Protein 1B2P (pdb70)

Solvent-accessible surface area: 10714 Å² total; per-residue (Å²): 91,23,3,0,2,0,90,19,133,46,90,3,106,34,33,48,5,92,29,94,74,41,0,80,29,124,87,68,126,73,44,3,58,0,27,0,39,98,70,0,22,0,4,0,36,15,52,126,97,92,55,50,24,10,122,4,38,69,109,18,106,44,2,57,0,3,0,57,60,44,0,10,0,3,0,21,6,79,139,104,84,66,34,49,110,2,107,50,63,26,146,84,24,70,2,0,0,0,2,4,20,9,36,20,0,6,0,3,11,35,43,40,38,21,10,156,10,73,216,94,22,4,0,1,0,129,17,143,53,80,2,110,34,33,62,5,90,26,91,75,42,0,73,26,142,68,78,124,67,54,4,66,0,27,0,37,90,68,0,23,0,4,0,36,12,57,122,82,93,62,49,24,9,124,6,40,72,105,20,107,40,1,53,0,14,0,61,48,42,0,12,0,4,0,22,6,83,135,102,82,69,34,49,116,4,108,49,65,24,154,79,22,78,3,0,0,0,1,4,16,12,34,20,0,7,0,1,11,41,37,40,40,23,10,155,13,62,220

Secondary structure (DSSP, 8-state):
--EEEPS-SSS----EEETT-EEEEEETTEEEEEEE-TTS-EEEEETTEEEEE---TTS-SS-EEEE-TTS-EEEE-TT--EEEE-S----SS-EEEEE-TTS-EEEEESEEEE-----/--EEEPS-SSS---SEEETT-EEEEEETTEEEEEEE-TTS-EEEEETTEEEEE---TTS-SS-EEEE-TTS-EEEE-TT--EEEE-S----SS-EEEEE-TTS-EEEEESEEEE-----

InterPro domains:
  IPR001480 Bulb-type lectin domain [PS50927] (29-141)
  IPR001480 Bulb-type lectin domain [SM00108] (29-140)
  IPR001480 Bulb-type lectin domain [cd00028] (36-136)
  IPR036426 Bulb-type lectin domain superfamily [G3DSA:2.90.10.10] (22-140)
  IPR036426 Bulb-type lectin domain superfamily [SSF51110] (31-138)

Organism: Hyacinthoides hispanica (NCBI:txid81759)

Radius of gyration: 18.37 Å; Cα contacts (8 Å, |Δi|>4): 694; chains: 2; bounding box: 56×34×44 Å

Nearest PDB structures (foldseek):
  1b2p-assembly1_A  TM=1.008E+00  e=3.266E-23  Hyacinthoides hispanica
  3a0d-assembly1_A  TM=9.485E-01  e=1.536E-13  Polygonatum cyrtonema
  1msa-assembly1_C  TM=9.713E-01  e=3.134E-13  Galanthus nivalis
  8a9m-assembly1_A  TM=9.745E-01  e=7.964E-13  Hippeastrum hybrid cultivar
  3dzw-assembly1_A  TM=9.662E-01  e=5.730E-13  Narcissus pseudonarcissus

B-factor: mean 22.72, std 10.37, range [9.66, 69.73]

CATH classification: 2.90.10.10

Structure (mmCIF, N/CA/C/O backbone):
data_1B2P
#
_entry.id   1B2P
#
_cell.length_a   70.420
_cell.length_b   92.950
_cell.length_c   46.640
_cell.angle_alpha   90.00
_cell.angle_beta   90.00
_cell.angle_gamma   90.00
#
_symmetry.space_group_name_H-M   'P 21 21 2'
#
loop_
_entity.id
_entity.type
_entity.pdbx_description
1 polymer 'PROTEIN (LECTIN)'
2 water water
#
loop_
_atom_site.group_PDB
_atom_site.id
_atom_site.type_symbol
_atom_site.label_atom_id
_atom_site.label_alt_id
_a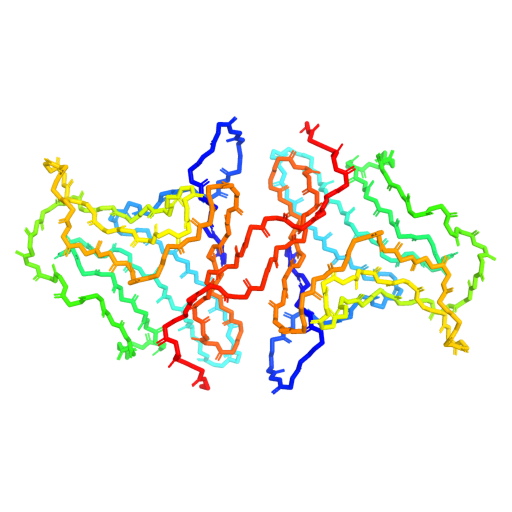tom_site.label_comp_id
_atom_site.label_asym_id
_atom_site.label_entity_id
_atom_site.label_seq_id
_atom_site.pdbx_PDB_ins_code
_atom_site.Cartn_x
_atom_site.Cartn_y
_atom_site.Cartn_z
_atom_site.occupancy
_atom_site.B_iso_or_equiv
_atom_site.auth_seq_id
_atom_site.auth_comp_id
_atom_site.auth_asym_id
_atom_site.auth_atom_id
_atom_site.pdbx_PDB_model_num
ATOM 1 N N . ASN A 1 1 ? 31.597 39.899 10.646 1.00 29.04 1 ASN A N 1
ATOM 2 C CA . ASN A 1 1 ? 32.030 38.631 11.300 1.00 23.46 1 ASN A CA 1
ATOM 3 C C . ASN A 1 1 ? 32.644 37.627 10.293 1.00 19.85 1 ASN A C 1
ATOM 4 O O . ASN A 1 1 ? 32.313 37.694 9.100 1.00 19.17 1 ASN A O 1
ATOM 9 N N . ASN A 1 2 ? 33.651 36.897 10.744 1.00 15.94 2 ASN A N 1
ATOM 10 C CA . ASN A 1 2 ? 34.392 35.943 9.864 1.00 15.03 2 ASN A CA 1
ATOM 11 C C . ASN A 1 2 ? 34.119 34.548 10.237 1.00 14.63 2 ASN A C 1
ATOM 12 O O . ASN A 1 2 ? 34.711 33.647 9.637 1.00 13.75 2 ASN A O 1
ATOM 17 N N . ILE A 1 3 ? 33.261 34.161 11.221 1.00 10.90 3 ILE A N 1
ATOM 18 C CA . ILE A 1 3 ? 33.251 32.801 11.748 1.00 10.82 3 ILE A CA 1
ATOM 19 C C . ILE A 1 3 ? 31.843 32.291 12.090 1.00 13.91 3 ILE A C 1
ATOM 20 O O . ILE A 1 3 ? 31.002 33.144 12.477 1.00 15.60 3 ILE A O 1
ATOM 25 N N . ILE A 1 4 ? 31.559 31.072 11.775 1.00 12.82 4 ILE A N 1
ATOM 26 C CA . ILE A 1 4 ? 30.290 30.445 12.261 1.00 14.98 4 ILE A CA 1
ATOM 27 C C . ILE A 1 4 ? 30.757 29.407 13.224 1.00 14.53 4 ILE A C 1
ATOM 28 O O . ILE A 1 4 ? 31.677 28.597 12.949 1.00 13.60 4 ILE A O 1
ATOM 33 N N . PHE A 1 5 ? 30.148 29.350 14.436 1.00 11.16 5 PHE A N 1
ATOM 34 C CA . PHE A 1 5 ? 30.384 28.238 15.345 1.00 10.56 5 PHE A CA 1
ATOM 35 C C . PHE A 1 5 ? 29.395 27.108 15.262 1.00 13.22 5 PHE A C 1
ATOM 36 O O . PHE A 1 5 ? 28.247 27.348 14.845 1.00 13.79 5 PHE A O 1
ATOM 44 N N . SER A 1 6 ? 29.866 25.888 15.410 1.00 9.66 6 SER A N 1
ATOM 45 C CA . SER A 1 6 ? 29.035 24.722 15.326 1.00 10.02 6 SER A CA 1
ATOM 46 C C . SER A 1 6 ? 27.908 24.839 16.433 1.00 14.64 6 SER A C 1
ATOM 47 O O . SER A 1 6 ? 28.147 25.452 17.401 1.00 16.64 6 SER A O 1
ATOM 50 N N . LYS A 1 7 ? 26.766 24.198 16.079 1.00 12.48 7 LYS A N 1
ATOM 51 C CA . LYS A 1 7 ? 25.671 24.274 17.137 1.00 14.99 7 LYS A CA 1
ATOM 52 C C . LYS A 1 7 ? 26.168 23.674 18.446 1.00 12.18 7 LYS A C 1
ATOM 53 O O . LYS A 1 7 ? 26.631 22.525 18.505 1.00 16.41 7 LYS A O 1
ATOM 59 N N . GLN A 1 8 ? 25.985 24.586 19.449 1.00 13.60 8 GLN A N 1
ATOM 60 C CA . GLN A 1 8 ? 26.421 24.085 20.783 1.00 15.20 8 GLN A CA 1
ATOM 61 C C . GLN A 1 8 ? 25.763 24.962 21.848 1.00 14.52 8 GLN A C 1
ATOM 62 O O . GLN A 1 8 ? 25.294 26.039 21.651 1.00 15.55 8 GLN A O 1
ATOM 68 N N . PRO A 1 9 ? 25.849 24.390 23.092 1.00 17.07 9 PRO A N 1
ATOM 69 C CA . PRO A 1 9 ? 25.079 25.087 24.179 1.00 22.75 9 PRO A CA 1
ATOM 70 C C . PRO A 1 9 ? 25.938 26.076 24.909 1.00 27.46 9 PRO A C 1
ATOM 71 O O . PRO A 1 9 ? 26.277 25.924 26.140 1.00 31.38 9 PRO A O 1
ATOM 75 N N . ASP A 1 10 ? 26.305 27.135 24.307 1.00 24.35 10 ASP A N 1
ATOM 76 C CA . ASP A 1 10 ? 27.058 28.244 24.928 1.00 22.75 10 ASP A CA 1
ATOM 77 C C . ASP A 1 10 ? 26.810 29.478 24.092 1.00 20.99 10 ASP A C 1
ATOM 78 O O . ASP A 1 10 ? 26.047 29.372 23.101 1.00 23.74 10 ASP A O 1
ATOM 83 N N . ASP A 1 11 ? 27.313 30.603 24.458 1.00 19.26 11 ASP A N 1
ATOM 84 C CA . ASP A 1 11 ? 26.942 31.849 23.857 1.00 24.17 11 ASP A CA 1
ATOM 85 C C . ASP A 1 11 ? 27.902 32.189 22.678 1.00 21.03 11 ASP A C 1
ATOM 86 O O . ASP A 1 11 ? 27.858 33.364 22.285 1.00 22.52 11 ASP A O 1
ATOM 91 N N . ASN A 1 12 ? 28.443 31.129 22.065 1.00 17.37 12 ASN A N 1
ATOM 92 C CA . ASN A 1 12 ? 29.269 31.536 20.906 1.00 17.53 12 ASN A CA 1
ATOM 93 C C . ASN A 1 12 ? 28.200 31.801 19.786 1.00 18.00 12 ASN A C 1
ATOM 94 O O . ASN A 1 12 ? 27.314 30.959 19.681 1.00 24.32 12 ASN A O 1
ATOM 99 N N . HIS A 1 13 ? 28.469 32.857 19.103 1.00 15.88 13 HIS A N 1
ATOM 100 C CA . HIS A 1 13 ? 27.569 33.224 18.004 1.00 18.70 13 HIS A CA 1
ATOM 101 C C . HIS A 1 13 ? 28.353 33.858 16.893 1.00 17.83 13 HIS A C 1
ATOM 102 O O . HIS A 1 13 ? 29.400 34.455 17.196 1.00 19.22 13 HIS A O 1
ATOM 109 N N . PRO A 1 14 ? 27.859 33.811 15.681 1.00 14.18 14 PRO A N 1
ATOM 110 C CA . PRO A 1 14 ? 26.709 33.124 15.245 1.00 17.01 14 PRO A CA 1
ATOM 111 C C . PRO A 1 14 ? 26.838 31.635 15.119 1.00 16.75 14 PRO A C 1
ATOM 112 O O . PRO A 1 14 ? 27.933 31.128 14.818 1.00 16.50 14 PRO A O 1
ATOM 116 N N . GLN A 1 15 ? 25.684 30.965 15.261 1.00 14.43 15 GLN A N 1
ATOM 117 C CA . GLN A 1 15 ? 25.614 29.551 14.990 1.00 13.96 15 GLN A CA 1
ATOM 118 C C . GLN A 1 15 ? 24.596 29.261 13.806 1.00 17.69 15 GLN A C 1
ATOM 119 O O . GLN A 1 15 ? 24.441 28.069 13.528 1.00 24.34 15 GLN A O 1
ATOM 125 N N . ILE A 1 16 ? 24.115 30.315 13.295 1.00 18.11 16 ILE A N 1
ATOM 126 C CA . ILE A 1 16 ? 23.182 29.993 12.123 1.00 18.58 16 ILE A CA 1
ATOM 127 C C . ILE A 1 16 ? 23.350 31.232 11.301 1.00 17.25 16 ILE A C 1
ATOM 128 O O . ILE A 1 16 ? 23.521 32.391 11.748 1.00 21.78 16 ILE A O 1
ATOM 133 N N . LEU A 1 17 ? 23.364 31.033 9.931 1.00 15.52 17 LEU A N 1
ATOM 134 C CA . LEU A 1 17 ? 23.206 32.175 9.029 1.00 16.04 17 LEU A CA 1
ATOM 135 C C . LEU A 1 17 ? 21.777 32.092 8.414 1.00 16.11 17 LEU A C 1
ATOM 136 O O . LEU A 1 17 ? 21.588 31.110 7.715 1.00 17.67 17 LEU A O 1
ATOM 141 N N . HIS A 1 18 ? 20.992 33.011 8.865 1.00 18.94 18 HIS A N 1
ATOM 142 C CA . HIS A 1 18 ? 19.616 33.024 8.300 1.00 21.17 18 HIS A CA 1
ATOM 143 C C . HIS A 1 18 ? 19.773 33.763 6.995 1.00 18.28 18 HIS A C 1
ATOM 144 O O . HIS A 1 18 ? 20.705 34.372 6.550 1.00 20.12 18 HIS A O 1
ATOM 151 N N . ALA A 1 19 ? 18.620 33.656 6.197 1.00 19.86 19 ALA A N 1
ATOM 152 C CA . ALA A 1 19 ? 18.587 34.314 4.912 1.00 21.49 19 ALA A CA 1
ATOM 153 C C . ALA A 1 19 ? 18.910 35.779 4.938 1.00 17.88 19 ALA A C 1
ATOM 154 O O . ALA A 1 19 ? 18.459 36.538 5.857 1.00 22.03 19 ALA A O 1
ATOM 156 N N . THR A 1 20 ? 19.712 36.292 4.047 1.00 18.00 20 THR A N 1
ATOM 157 C CA . THR A 1 20 ? 20.270 37.585 3.890 1.00 20.37 20 THR A CA 1
ATOM 158 C C . THR A 1 20 ? 21.510 37.835 4.788 1.00 20.75 20 THR A C 1
ATOM 159 O O . THR A 1 20 ? 22.063 38.904 4.623 1.00 23.56 20 THR A O 1
ATOM 163 N N . GLU A 1 21 ? 21.703 36.927 5.738 1.00 20.06 21 GLU A N 1
ATOM 164 C CA . GLU A 1 21 ? 22.918 37.185 6.575 1.00 19.06 21 GLU A CA 1
ATOM 165 C C . GLU A 1 21 ? 24.197 36.659 5.884 1.00 19.47 21 GLU A C 1
ATOM 166 O O . GLU A 1 21 ? 24.144 35.680 5.124 1.00 17.33 21 GLU A O 1
ATOM 172 N N . SER A 1 22 ? 25.314 37.200 6.464 1.00 19.45 22 SER A N 1
ATOM 173 C CA . SER A 1 22 ? 26.565 36.783 5.707 1.00 13.96 22 SER A CA 1
ATOM 174 C C . SER A 1 22 ? 27.742 36.840 6.673 1.00 17.91 22 SER A C 1
ATOM 175 O O . SER A 1 22 ? 27.660 37.496 7.743 1.00 18.64 22 SER A O 1
ATOM 178 N N . LEU A 1 23 ? 28.798 36.186 6.289 1.00 13.55 23 LEU A N 1
ATOM 179 C CA . LEU A 1 23 ? 30.139 36.524 6.831 1.00 14.03 23 LEU A CA 1
ATOM 180 C C . LEU A 1 23 ? 30.746 37.481 5.854 1.00 16.39 23 LEU A C 1
ATOM 181 O O . LEU A 1 23 ? 30.505 37.406 4.643 1.00 16.05 23 LEU A O 1
ATOM 186 N N . GLU A 1 24 ? 31.606 38.380 6.339 1.00 12.68 24 GLU A N 1
ATOM 187 C CA . GLU A 1 24 ? 32.192 39.369 5.413 1.00 12.82 24 GLU A CA 1
ATOM 188 C C . GLU A 1 24 ? 33.553 39.777 5.950 1.00 17.94 24 GLU A C 1
ATOM 189 O O . GLU A 1 24 ? 33.609 40.175 7.149 1.00 19.94 24 GLU A O 1
ATOM 195 N N . ILE A 1 25 ? 34.558 39.790 5.063 1.00 14.39 25 ILE A N 1
ATOM 196 C CA . ILE A 1 25 ? 35.777 40.458 5.477 1.00 15.87 25 ILE A CA 1
ATOM 197 C C . ILE A 1 25 ? 36.310 41.257 4.261 1.00 20.02 25 ILE A C 1
ATOM 198 O O . ILE A 1 25 ? 35.833 41.060 3.143 1.00 15.74 25 ILE A O 1
ATOM 203 N N . LEU A 1 26 ? 37.359 42.063 4.528 1.00 18.57 26 LEU A N 1
ATOM 204 C CA . LEU A 1 26 ? 37.950 42.834 3.434 1.00 21.60 26 LEU A CA 1
ATOM 205 C C . LEU A 1 26 ? 39.365 42.342 3.147 1.00 23.14 26 LEU A C 1
ATOM 206 O O . LEU A 1 26 ? 40.086 41.987 4.091 1.00 24.32 26 LEU A O 1
ATOM 211 N N . PHE A 1 27 ? 39.761 42.373 1.867 1.00 23.09 27 PHE A N 1
ATOM 212 C CA . PHE A 1 27 ? 41.193 42.089 1.565 1.00 25.43 27 PHE A CA 1
ATOM 213 C C . PHE A 1 27 ? 41.544 43.194 0.613 1.00 25.97 27 PHE A C 1
ATOM 214 O O . PHE A 1 27 ? 41.058 43.178 -0.536 1.00 26.43 27 PHE A O 1
ATOM 222 N N . GLY A 1 28 ? 42.243 44.261 1.115 1.00 26.40 28 GLY A N 1
ATOM 223 C CA . GLY A 1 28 ? 42.421 45.360 0.170 1.00 23.06 28 GLY A CA 1
ATOM 224 C C . GLY A 1 28 ? 41.176 46.053 -0.194 1.00 23.90 28 GLY A C 1
ATOM 225 O O . GLY A 1 28 ? 40.449 46.439 0.708 1.00 26.13 28 GLY A O 1
ATOM 226 N N . THR A 1 29 ? 40.779 46.245 -1.483 1.00 21.98 29 THR A N 1
ATOM 227 C CA . THR A 1 29 ? 39.457 46.826 -1.707 1.00 21.90 29 THR A CA 1
ATOM 228 C C . THR A 1 29 ? 38.442 45.705 -2.123 1.00 21.69 29 THR A C 1
ATOM 229 O O . THR A 1 29 ? 37.339 46.138 -2.526 1.00 25.41 29 THR A O 1
ATOM 233 N N . HIS A 1 30 ? 38.882 44.482 -1.986 1.00 19.75 30 HIS A N 1
ATOM 234 C CA . HIS A 1 30 ? 37.858 43.443 -2.242 1.00 19.89 30 HIS A CA 1
ATOM 235 C C . HIS A 1 30 ? 37.083 43.140 -0.940 1.00 18.45 30 HIS A C 1
ATOM 236 O O . HIS A 1 30 ? 37.713 42.822 0.070 1.00 23.42 30 HIS A O 1
ATOM 243 N N . VAL A 1 31 ? 35.819 42.916 -1.173 1.00 17.48 31 VAL A N 1
ATOM 244 C CA . VAL A 1 31 ? 34.926 42.502 -0.083 1.00 16.78 31 VAL A CA 1
ATOM 245 C C . VAL A 1 31 ? 34.641 41.033 -0.349 1.00 17.27 31 VAL A C 1
ATOM 246 O O . VAL A 1 31 ? 34.020 40.747 -1.404 1.00 19.26 31 VAL A O 1
ATOM 250 N N . TYR A 1 32 ? 34.830 40.193 0.658 1.00 13.95 32 TYR A N 1
ATOM 251 C CA . TYR A 1 32 ? 34.537 38.733 0.440 1.00 14.31 32 TYR A CA 1
ATOM 252 C C . TYR A 1 32 ? 33.287 38.522 1.267 1.00 14.96 32 TYR A C 1
ATOM 253 O O . TYR A 1 32 ? 33.247 38.980 2.393 1.00 15.06 32 TYR A O 1
ATOM 262 N N . ARG A 1 33 ? 32.199 37.988 0.668 1.00 13.07 33 ARG A N 1
ATOM 263 C CA . ARG A 1 33 ? 30.990 37.805 1.465 1.00 16.03 33 ARG A CA 1
ATOM 264 C C . ARG A 1 33 ? 30.559 36.386 1.243 1.00 16.44 33 ARG A C 1
ATOM 265 O O . ARG A 1 33 ? 30.474 35.866 0.128 1.00 17.13 33 ARG A O 1
ATOM 273 N N . PHE A 1 34 ? 30.166 35.714 2.336 1.00 12.43 34 PHE A N 1
ATOM 274 C CA . PHE A 1 34 ? 29.679 34.332 2.199 1.00 13.38 34 PHE A CA 1
ATOM 275 C C . PHE A 1 34 ? 28.256 34.459 2.707 1.00 16.72 34 PHE A C 1
ATOM 276 O O . PHE A 1 34 ? 27.990 34.677 3.883 1.00 15.40 34 PHE A O 1
ATOM 284 N N . ILE A 1 35 ? 27.240 34.421 1.774 1.00 14.09 35 ILE A N 1
ATOM 285 C CA . ILE A 1 35 ? 25.894 34.835 2.139 1.00 13.49 35 ILE A CA 1
ATOM 286 C C . ILE A 1 35 ? 24.821 33.729 1.872 1.00 15.57 35 ILE A C 1
ATOM 287 O O . ILE A 1 35 ? 24.912 33.065 0.898 1.00 15.89 35 ILE A O 1
ATOM 292 N N . MET A 1 36 ? 23.945 33.660 2.876 1.00 14.53 36 MET A N 1
ATOM 293 C CA . MET A 1 36 ? 22.772 32.747 2.715 1.00 16.35 36 MET A CA 1
ATOM 294 C C . MET A 1 36 ? 21.686 33.574 2.013 1.00 18.38 36 MET A C 1
ATOM 295 O O . MET A 1 36 ? 21.125 34.433 2.687 1.00 17.57 36 MET A O 1
ATOM 300 N N . GLN A 1 37 ? 21.521 33.364 0.718 1.00 18.33 37 GLN A N 1
ATOM 301 C CA . GLN A 1 37 ? 20.559 34.220 0.017 1.00 16.75 37 GLN A CA 1
ATOM 302 C C . GLN A 1 37 ? 19.083 33.752 0.215 1.00 18.72 37 GLN A C 1
ATOM 303 O O . GLN A 1 37 ? 18.796 32.605 0.626 1.00 21.12 37 GLN A O 1
ATOM 309 N N . THR A 1 38 ? 18.284 34.765 -0.089 1.00 20.54 38 THR A N 1
ATOM 310 C CA . THR A 1 38 ? 16.801 34.543 0.040 1.00 23.13 38 THR A CA 1
ATOM 311 C C . THR A 1 38 ? 16.320 33.439 -0.884 1.00 21.78 38 THR A C 1
ATOM 312 O O . THR A 1 38 ? 15.416 32.649 -0.589 1.00 25.35 38 THR A O 1
ATOM 316 N N . ASP A 1 39 ? 17.028 33.215 -1.972 1.00 20.47 39 ASP A N 1
ATOM 317 C CA . ASP A 1 39 ? 16.693 32.120 -2.900 1.00 19.90 39 ASP A CA 1
ATOM 318 C C . ASP A 1 39 ? 17.220 30.773 -2.630 1.00 19.58 39 ASP A C 1
ATOM 319 O O . ASP A 1 39 ? 17.135 29.735 -3.323 1.00 20.54 39 ASP A O 1
ATOM 324 N N . CYS A 1 40 ? 17.771 30.596 -1.353 1.00 17.13 40 CYS A N 1
ATOM 325 C CA . CYS A 1 40 ? 18.265 29.366 -0.847 1.00 18.70 40 CYS A CA 1
ATOM 326 C C . CYS A 1 40 ? 19.663 28.977 -1.373 1.00 16.65 40 CYS A C 1
A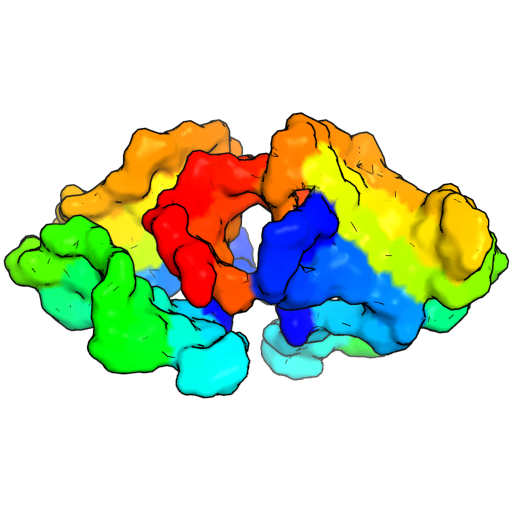TOM 327 O O . CYS A 1 40 ? 20.069 27.845 -1.117 1.00 18.77 40 CYS A O 1
ATOM 330 N N . ASN A 1 41 ? 20.370 29.808 -2.139 1.00 17.22 41 ASN A N 1
ATOM 331 C CA . ASN A 1 41 ? 21.701 29.502 -2.600 1.00 16.00 41 ASN A CA 1
ATOM 332 C C . ASN A 1 41 ? 22.708 30.122 -1.537 1.00 13.89 41 ASN A C 1
ATOM 333 O O . ASN A 1 41 ? 22.433 31.237 -1.176 1.00 15.63 41 ASN A O 1
ATOM 338 N N . LEU A 1 42 ? 23.660 29.320 -1.177 1.00 13.46 42 LEU A N 1
ATOM 339 C CA . LEU A 1 42 ? 24.696 29.908 -0.213 1.00 12.74 42 LEU A CA 1
ATOM 340 C C . LEU A 1 42 ? 25.913 30.140 -1.081 1.00 13.82 42 LEU A C 1
ATOM 341 O O . LEU A 1 42 ? 26.411 29.209 -1.748 1.00 15.69 42 LEU A O 1
ATOM 346 N N . VAL A 1 43 ? 26.322 31.414 -1.119 1.00 12.37 43 VAL A N 1
ATOM 347 C CA . VAL A 1 43 ? 27.249 31.863 -2.177 1.00 11.81 43 VAL A CA 1
ATOM 348 C C . VAL A 1 43 ? 28.474 32.590 -1.586 1.00 14.54 43 VAL A C 1
ATOM 349 O O . VAL A 1 43 ? 28.225 33.422 -0.708 1.00 14.24 43 VAL A O 1
ATOM 353 N N . LEU A 1 44 ? 29.647 32.357 -2.147 1.00 14.19 44 LEU A N 1
ATOM 354 C CA . LEU A 1 44 ? 30.831 33.206 -1.789 1.00 13.34 44 LEU A CA 1
ATOM 355 C C . LEU A 1 44 ? 31.068 34.192 -2.967 1.00 14.77 44 LEU A C 1
ATOM 356 O O . LEU A 1 44 ? 31.214 33.751 -4.095 1.00 16.02 44 LEU A O 1
ATOM 361 N N . TYR A 1 45 ? 31.033 35.452 -2.634 1.00 13.32 45 TYR A N 1
ATOM 362 C CA . TYR A 1 45 ? 31.246 36.530 -3.587 1.00 15.67 45 TYR A CA 1
ATOM 363 C C . TYR A 1 45 ? 32.629 37.163 -3.328 1.00 19.76 45 TYR A C 1
ATOM 364 O O . TYR A 1 45 ? 33.101 37.282 -2.222 1.00 18.19 45 TYR A O 1
ATOM 373 N N . ASP A 1 46 ? 33.287 37.507 -4.454 1.00 17.68 46 ASP A N 1
ATOM 374 C CA . ASP A 1 46 ? 34.470 38.425 -4.333 1.00 14.22 46 ASP A CA 1
ATOM 375 C C . ASP A 1 46 ? 33.972 39.701 -4.914 1.00 18.93 46 ASP A C 1
ATOM 376 O O . ASP A 1 46 ? 33.696 39.698 -6.152 1.00 20.13 46 ASP A O 1
ATOM 381 N N . ASN A 1 47 ? 33.710 40.764 -4.219 1.00 18.45 47 ASN A N 1
ATOM 382 C CA . ASN A 1 47 ? 32.953 41.895 -4.749 1.00 20.58 47 ASN A CA 1
ATOM 383 C C . ASN A 1 47 ? 31.597 41.469 -5.260 1.00 22.18 47 ASN A C 1
ATOM 384 O O . ASN A 1 47 ? 30.881 40.775 -4.535 1.00 19.02 47 ASN A O 1
ATOM 389 N N . ASN A 1 48 ? 31.286 41.815 -6.553 1.00 22.58 48 ASN A N 1
ATOM 390 C CA . ASN A 1 48 ? 29.989 41.329 -6.990 1.00 25.42 48 ASN A CA 1
ATOM 391 C C . ASN A 1 48 ? 30.103 40.049 -7.792 1.00 22.99 48 ASN A C 1
ATOM 392 O O . ASN A 1 48 ? 29.048 39.704 -8.337 1.00 28.12 48 ASN A O 1
ATOM 397 N N . ASN A 1 49 ? 31.196 39.335 -7.845 1.00 22.45 49 ASN A N 1
ATOM 398 C CA . ASN A 1 49 ? 31.361 38.160 -8.685 1.00 20.11 49 ASN A CA 1
ATOM 399 C C . ASN A 1 49 ? 31.172 36.919 -7.822 1.00 21.38 49 ASN A C 1
ATOM 400 O O . ASN A 1 49 ? 31.972 36.662 -6.845 1.00 21.58 49 ASN A O 1
ATOM 405 N N . PRO A 1 50 ? 30.332 36.023 -8.218 1.00 21.74 50 PRO A N 1
ATOM 406 C CA . PRO A 1 50 ? 30.172 34.797 -7.488 1.00 20.24 50 PRO A CA 1
ATOM 407 C C . PRO A 1 50 ? 31.304 33.902 -7.743 1.00 22.82 50 PRO A C 1
ATOM 408 O O . PRO A 1 50 ? 31.715 33.655 -8.913 1.00 22.99 50 PRO A O 1
ATOM 412 N N . ILE A 1 51 ? 32.001 33.330 -6.752 1.00 17.27 51 ILE A N 1
ATOM 413 C CA . ILE A 1 51 ? 33.113 32.440 -6.977 1.00 19.49 51 ILE A CA 1
ATOM 414 C C . ILE A 1 51 ? 32.907 31.000 -6.553 1.00 19.35 51 ILE A C 1
ATOM 415 O O . ILE A 1 51 ? 33.645 30.096 -6.946 1.00 20.43 51 ILE A O 1
ATOM 420 N N . TRP A 1 52 ? 31.876 30.790 -5.687 1.00 16.53 52 TRP A N 1
ATOM 421 C CA . TRP A 1 52 ? 31.536 29.444 -5.338 1.00 16.00 52 TRP A CA 1
ATOM 422 C C . TRP A 1 52 ? 30.108 29.447 -4.790 1.00 15.39 52 TRP A C 1
ATOM 423 O O . TRP A 1 52 ? 29.692 30.465 -4.221 1.00 17.31 52 TRP A O 1
ATOM 434 N N . ALA A 1 53 ? 29.404 28.301 -4.990 1.00 15.63 53 ALA A N 1
ATOM 435 C CA . ALA A 1 53 ? 28.058 28.270 -4.415 1.00 14.06 53 ALA A CA 1
ATOM 436 C C . ALA A 1 53 ? 27.629 26.830 -4.150 1.00 13.44 53 ALA A C 1
ATOM 437 O O . ALA A 1 53 ? 28.231 25.933 -4.766 1.00 16.68 53 ALA A O 1
ATOM 439 N N . THR A 1 54 ? 26.578 26.681 -3.298 1.00 15.95 54 THR A N 1
ATOM 440 C CA . THR A 1 54 ? 26.048 25.337 -3.131 1.00 16.49 54 THR A CA 1
ATOM 441 C C . THR A 1 54 ? 25.099 24.982 -4.348 1.00 17.81 54 THR A C 1
ATOM 442 O O . THR A 1 54 ? 24.941 23.760 -4.492 1.00 20.00 54 THR A O 1
ATOM 446 N N . ASN A 1 55 ? 24.821 25.950 -5.150 1.00 18.71 55 ASN A N 1
ATOM 447 C CA . ASN A 1 55 ? 23.956 25.701 -6.340 1.00 21.65 55 ASN A CA 1
ATOM 448 C C . ASN A 1 55 ? 22.603 25.159 -5.936 1.00 24.34 55 ASN A C 1
ATOM 449 O O . ASN A 1 55 ? 22.098 24.191 -6.558 1.00 25.05 55 ASN A O 1
ATOM 454 N N . THR A 1 56 ? 21.998 25.789 -4.934 1.00 18.67 56 THR A N 1
ATOM 455 C CA . THR A 1 56 ? 20.751 25.316 -4.381 1.00 18.59 56 THR A CA 1
ATOM 456 C C . THR A 1 56 ? 19.681 26.356 -4.640 1.00 16.06 56 THR A C 1
ATOM 457 O O . THR A 1 56 ? 18.669 26.414 -3.899 1.00 20.41 56 THR A O 1
ATOM 461 N N . GLY A 1 57 ? 19.902 27.374 -5.518 1.00 17.52 57 GLY A N 1
ATOM 462 C CA . GLY A 1 57 ? 18.913 28.438 -5.693 1.00 18.18 57 GLY A CA 1
ATOM 463 C C . GLY A 1 57 ? 17.541 27.845 -6.228 1.00 21.15 57 GLY A C 1
ATOM 464 O O . GLY A 1 57 ? 17.614 26.854 -6.938 1.00 22.95 57 GLY A O 1
ATOM 465 N N . GLY A 1 58 ? 16.488 28.309 -5.619 1.00 20.92 58 GLY A N 1
ATOM 466 C CA . GLY A 1 58 ? 15.125 27.850 -5.996 1.00 22.76 58 GLY A CA 1
ATOM 467 C C . GLY A 1 58 ? 14.767 26.552 -5.308 1.00 25.10 58 GLY A C 1
ATOM 468 O O . GLY A 1 58 ? 13.604 26.142 -5.497 1.00 22.49 58 GLY A O 1
ATOM 469 N N . LEU A 1 59 ? 15.647 25.887 -4.530 1.00 20.79 59 LEU A N 1
ATOM 470 C CA . LEU A 1 59 ? 15.281 24.584 -3.972 1.00 22.42 59 LEU A CA 1
ATOM 471 C C . LEU A 1 59 ? 14.460 24.638 -2.700 1.00 24.05 59 LEU A C 1
ATOM 472 O O . LEU A 1 59 ? 14.045 23.595 -2.151 1.00 28.90 59 LEU A O 1
ATOM 477 N N . GLY A 1 60 ? 14.372 25.819 -2.132 1.00 22.12 60 GLY A N 1
ATOM 478 C CA . GLY A 1 60 ? 13.545 25.918 -0.923 1.00 20.69 60 GLY A CA 1
ATOM 479 C C . GLY A 1 60 ? 13.322 27.333 -0.606 1.00 19.54 60 GLY A C 1
ATOM 480 O O . GLY A 1 60 ? 13.877 28.251 -1.276 1.00 23.15 60 GLY A O 1
ATOM 481 N N . ASN A 1 61 ? 12.527 27.613 0.453 1.00 22.71 61 ASN A N 1
ATOM 482 C CA . ASN A 1 61 ? 12.333 28.960 0.940 1.00 24.19 61 ASN A CA 1
ATOM 483 C C . ASN A 1 61 ? 12.814 29.169 2.441 1.00 20.28 61 ASN A C 1
ATOM 484 O O . ASN A 1 61 ? 12.831 28.155 3.110 1.00 22.61 61 ASN A O 1
ATOM 489 N N . GLY A 1 62 ? 13.177 30.383 2.680 1.00 22.91 62 GLY A N 1
ATOM 490 C CA . GLY A 1 62 ? 13.426 30.695 4.139 1.00 23.05 62 GLY A CA 1
ATOM 491 C C . GLY A 1 62 ? 14.584 29.800 4.677 1.00 23.25 62 GLY A C 1
ATOM 492 O O . GLY A 1 62 ? 14.570 29.208 5.756 1.00 23.22 62 GLY A O 1
ATOM 493 N N . CYS A 1 63 ? 15.620 29.688 3.838 1.00 19.09 63 CYS A N 1
ATOM 494 C CA . CYS A 1 63 ? 16.696 28.731 4.146 1.00 15.96 63 CYS A CA 1
ATOM 495 C C . CYS A 1 63 ? 17.703 29.350 5.211 1.00 14.80 63 CYS A C 1
ATOM 496 O O . CYS A 1 63 ? 17.810 30.538 5.338 1.00 20.55 63 CYS A O 1
ATOM 499 N N . ARG A 1 64 ? 18.313 28.344 5.797 1.00 16.29 64 ARG A N 1
ATOM 500 C CA . ARG A 1 64 ? 19.431 28.767 6.789 1.00 17.87 64 ARG A CA 1
ATOM 501 C C . ARG A 1 64 ? 20.580 27.863 6.601 1.00 16.40 64 ARG A C 1
ATOM 502 O O . ARG A 1 64 ? 20.444 26.725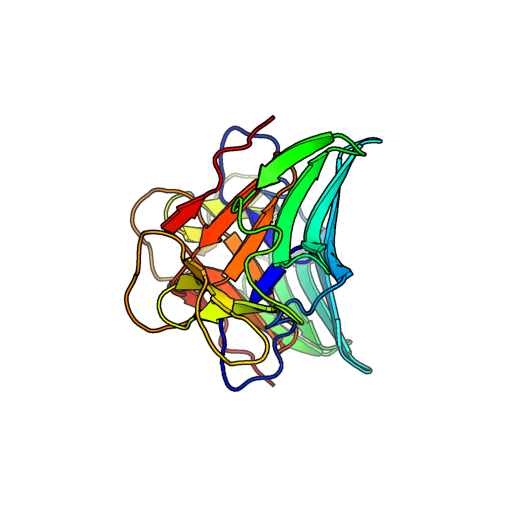 6.144 1.00 16.02 64 ARG A O 1
ATOM 510 N N . ALA A 1 65 ? 21.788 28.374 6.996 1.00 14.43 65 ALA A N 1
ATOM 511 C CA . ALA A 1 65 ? 22.947 27.481 7.027 1.00 15.26 65 ALA A CA 1
ATOM 512 C C . ALA A 1 65 ? 23.393 27.279 8.531 1.00 14.91 65 ALA A C 1
ATOM 513 O O . ALA A 1 65 ? 23.403 28.303 9.189 1.00 17.26 65 ALA A O 1
ATOM 515 N N . VAL A 1 66 ? 23.681 25.992 8.707 1.00 16.44 66 VAL A N 1
ATOM 516 C CA . VAL A 1 66 ? 24.115 25.703 10.128 1.00 16.48 66 VAL A CA 1
ATOM 517 C C . VAL A 1 66 ? 25.300 24.808 10.002 1.00 13.63 66 VAL A C 1
ATOM 518 O O . VAL A 1 66 ? 25.466 23.984 9.103 1.00 15.40 66 VAL A O 1
ATOM 522 N N . LEU A 1 67 ? 26.189 24.856 11.047 1.00 11.85 67 LEU A N 1
ATOM 523 C CA . LEU A 1 67 ? 27.322 23.952 11.111 1.00 13.44 67 LEU A CA 1
ATOM 524 C C . LEU A 1 67 ? 27.053 22.932 12.188 1.00 13.57 67 LEU A C 1
ATOM 525 O O . LEU A 1 67 ? 26.801 23.321 13.322 1.00 17.17 67 LEU A O 1
ATOM 530 N N . GLN A 1 68 ? 26.852 21.687 11.760 1.00 12.33 68 GLN A N 1
ATOM 531 C CA . GLN A 1 68 ? 26.401 20.671 12.739 1.00 14.40 68 GLN A CA 1
ATOM 532 C C . GLN A 1 68 ? 27.530 20.261 13.648 1.00 15.68 68 GLN A C 1
ATOM 533 O O . GLN A 1 68 ? 28.744 20.520 13.401 1.00 14.66 68 GLN A O 1
ATOM 539 N N . PRO A 1 69 ? 27.237 19.453 14.707 1.00 15.00 69 PRO A N 1
ATOM 540 C CA . PRO A 1 69 ? 28.301 19.207 15.682 1.00 15.48 69 PRO A CA 1
ATOM 541 C C . PRO A 1 69 ? 29.276 18.158 15.169 1.00 17.09 69 PRO A C 1
ATOM 542 O O . PRO A 1 69 ? 30.217 17.900 15.972 1.00 19.16 69 PRO A O 1
ATOM 546 N N . ASP A 1 70 ? 29.136 17.635 13.978 1.00 14.91 70 ASP A N 1
ATOM 547 C CA . ASP A 1 70 ? 30.171 16.730 13.442 1.00 17.19 70 ASP A CA 1
ATOM 548 C C . ASP A 1 70 ? 30.915 17.517 12.341 1.00 16.55 70 ASP A C 1
ATOM 549 O O . ASP A 1 70 ? 31.524 16.750 11.519 1.00 16.76 70 ASP A O 1
ATOM 554 N N . GLY A 1 71 ? 30.726 18.806 12.207 1.00 15.56 71 GLY A N 1
ATOM 555 C CA . GLY A 1 71 ? 31.600 19.578 11.280 1.00 14.73 71 GLY A CA 1
ATOM 556 C C . GLY A 1 71 ? 30.936 19.640 9.885 1.00 16.19 71 GLY A C 1
ATOM 557 O O . GLY A 1 71 ? 31.608 20.129 8.971 1.00 15.56 71 GLY A O 1
ATOM 558 N N . VAL A 1 72 ? 29.760 19.094 9.695 1.00 13.74 72 VAL A N 1
ATOM 559 C CA . VAL A 1 72 ? 29.104 19.188 8.338 1.00 14.32 72 VAL A CA 1
ATOM 560 C C . VAL A 1 72 ? 28.349 20.424 8.219 1.00 14.51 72 VAL A C 1
ATOM 561 O O . VAL A 1 72 ? 27.483 20.788 9.109 1.00 15.39 72 VAL A O 1
ATOM 565 N N . LEU A 1 73 ? 28.542 21.249 7.211 1.00 13.71 73 LEU A N 1
ATOM 566 C CA . LEU A 1 73 ? 27.760 22.437 6.982 1.00 13.21 73 LEU A CA 1
ATOM 567 C C . LEU A 1 73 ? 26.527 22.083 6.151 1.00 14.25 73 LEU A C 1
ATOM 568 O O . LEU A 1 73 ? 26.666 21.279 5.242 1.00 15.69 73 LEU A O 1
ATOM 573 N N . VAL A 1 74 ? 25.362 22.602 6.613 1.00 14.91 74 VAL A N 1
ATOM 574 C CA . VAL A 1 74 ? 24.137 22.124 5.837 1.00 16.45 74 VAL A CA 1
ATOM 575 C C . VAL A 1 74 ?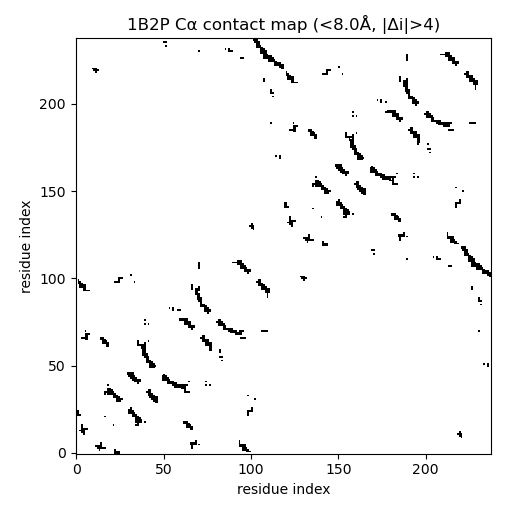 23.392 23.378 5.586 1.00 16.69 74 VAL A C 1
ATOM 576 O O . VAL A 1 74 ? 23.409 24.462 6.117 1.00 19.00 74 VAL A O 1
ATOM 580 N N . VAL A 1 75 ? 22.532 23.348 4.469 1.00 14.23 75 VAL A N 1
ATOM 581 C CA . VAL A 1 75 ? 21.552 24.353 4.175 1.00 14.35 75 VAL A CA 1
ATOM 582 C C . VAL A 1 75 ? 20.108 23.643 4.274 1.00 16.30 75 VAL A C 1
ATOM 583 O O . VAL A 1 75 ? 20.042 22.573 3.725 1.00 17.23 75 VAL A O 1
ATOM 587 N N . ILE A 1 76 ? 19.363 24.296 5.107 1.00 16.26 76 ILE A N 1
ATOM 588 C CA . ILE A 1 76 ? 18.090 23.616 5.491 1.00 19.12 76 ILE A CA 1
ATOM 589 C C . ILE A 1 76 ? 16.971 24.585 5.204 1.00 19.21 76 ILE A C 1
ATOM 590 O O . ILE A 1 76 ? 17.032 25.782 5.411 1.00 19.00 76 ILE A O 1
ATOM 595 N N . THR A 1 77 ? 15.817 24.095 4.619 1.00 21.49 77 THR A N 1
ATOM 596 C CA . THR A 1 77 ? 14.754 25.060 4.335 1.00 21.44 77 THR A CA 1
ATOM 597 C C . THR A 1 77 ? 13.811 25.336 5.506 1.00 22.25 77 THR A C 1
ATOM 598 O O . THR A 1 77 ? 13.953 24.645 6.491 1.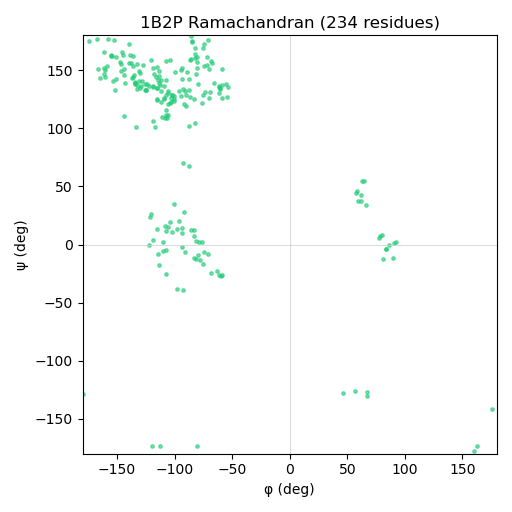00 23.88 77 THR A O 1
ATOM 602 N N . ASN A 1 78 ? 12.842 26.199 5.304 1.00 24.86 78 ASN A N 1
ATOM 603 C CA . ASN A 1 78 ? 11.898 26.474 6.420 1.00 29.76 78 ASN A CA 1
ATOM 604 C C . ASN A 1 78 ? 10.915 25.343 6.587 1.00 29.80 78 ASN A C 1
ATOM 605 O O . ASN A 1 78 ? 10.142 25.423 7.564 1.00 34.09 78 ASN A O 1
ATOM 610 N N . GLU A 1 79 ? 10.955 24.264 5.847 1.00 30.78 79 GLU A N 1
ATOM 611 C CA . GLU A 1 79 ? 10.254 23.026 6.131 1.00 33.83 79 GLU A CA 1
ATOM 612 C C . GLU A 1 79 ? 11.154 21.931 6.620 1.00 34.16 79 GLU A C 1
ATOM 613 O O . GLU A 1 79 ? 10.872 20.730 6.655 1.00 34.06 79 GLU A O 1
ATOM 619 N N . ASN A 1 80 ? 12.389 22.371 7.011 1.00 29.63 80 ASN A N 1
ATOM 620 C CA . ASN A 1 80 ? 13.380 21.461 7.564 1.00 32.22 80 ASN A CA 1
ATOM 621 C C . ASN A 1 80 ? 13.727 20.356 6.604 1.00 30.47 80 ASN A C 1
ATOM 622 O O . ASN A 1 80 ? 14.036 19.229 6.995 1.00 33.38 80 ASN A O 1
ATOM 627 N N . VAL A 1 81 ? 13.800 20.637 5.299 1.00 28.11 81 VAL A N 1
ATOM 628 C CA . VAL A 1 81 ? 14.392 19.755 4.338 1.00 26.76 81 VAL A CA 1
ATOM 629 C C . VAL A 1 81 ? 15.888 20.161 4.119 1.00 25.06 81 VAL A C 1
ATOM 630 O O . VAL A 1 81 ? 16.082 21.351 3.845 1.00 24.20 81 VAL A O 1
ATOM 634 N N . THR A 1 82 ? 16.785 19.237 4.241 1.00 25.15 82 THR A N 1
ATOM 635 C CA . THR A 1 82 ? 18.204 19.602 3.993 1.00 24.51 82 THR A CA 1
ATOM 636 C C . THR A 1 82 ? 18.397 19.536 2.477 1.00 26.32 82 THR A C 1
ATOM 637 O O . THR A 1 82 ? 18.222 18.513 1.811 1.00 27.87 82 THR A O 1
ATOM 641 N N . VAL A 1 83 ? 18.873 20.616 1.858 1.00 21.55 83 VAL A N 1
ATOM 642 C CA . VAL A 1 83 ? 19.070 20.654 0.455 1.00 20.00 83 VAL A CA 1
ATOM 643 C C . VAL A 1 83 ? 20.515 20.622 -0.003 1.00 21.24 83 VAL A C 1
ATOM 644 O O . VAL A 1 83 ? 20.890 20.318 -1.119 1.00 20.81 83 VAL A O 1
ATOM 648 N N . TRP A 1 84 ? 21.458 20.655 1.052 1.00 17.60 84 TRP A N 1
ATOM 649 C CA . TRP A 1 84 ? 22.845 20.572 0.667 1.00 17.06 84 TRP A CA 1
ATOM 650 C C . TRP A 1 84 ? 23.686 20.232 1.954 1.00 16.68 84 TRP A C 1
ATOM 651 O O . TRP A 1 84 ? 23.214 20.772 2.923 1.00 17.62 84 TRP A O 1
ATOM 662 N N . GLN A 1 85 ? 24.694 19.432 1.784 1.00 16.99 85 GLN A N 1
ATOM 663 C CA . GLN A 1 85 ? 25.599 19.283 2.964 1.00 17.59 85 GLN A CA 1
ATOM 664 C C . GLN A 1 85 ? 26.989 19.143 2.473 1.00 18.41 85 GLN A C 1
ATOM 665 O O . GLN A 1 85 ? 27.226 18.527 1.400 1.00 18.62 85 GLN A O 1
ATOM 671 N N . SER A 1 86 ? 27.935 19.597 3.303 1.00 15.36 86 SER A N 1
ATOM 672 C CA . SER A 1 86 ? 29.337 19.364 2.854 1.00 15.01 86 SER A CA 1
ATOM 673 C C . SER A 1 86 ? 29.538 17.898 3.016 1.00 17.55 86 SER A C 1
ATOM 674 O O . SER A 1 86 ? 29.066 17.082 3.780 1.00 18.64 86 SER A O 1
ATOM 677 N N . PRO A 1 87 ? 30.595 17.353 2.312 1.00 18.03 87 PRO A N 1
ATOM 678 C CA . PRO A 1 87 ? 30.714 15.936 2.109 1.00 21.00 87 PRO A CA 1
ATOM 679 C C . PRO A 1 87 ? 31.519 15.202 3.092 1.00 23.10 87 PRO A C 1
ATOM 680 O O . PRO A 1 87 ? 31.711 13.985 2.876 1.00 27.89 87 PRO A O 1
ATOM 684 N N . VAL A 1 88 ? 32.159 15.791 4.119 1.00 20.57 88 VAL A N 1
ATOM 685 C CA . VAL A 1 88 ? 32.984 15.082 5.059 1.00 23.27 88 VAL A CA 1
ATOM 686 C C . VAL A 1 88 ? 32.569 15.446 6.461 1.00 19.56 88 VAL A C 1
ATOM 687 O O . VAL A 1 88 ? 32.343 16.579 6.788 1.00 20.20 88 VAL A O 1
ATOM 691 N N . ALA A 1 89 ? 32.475 14.358 7.237 1.00 19.52 89 ALA A N 1
ATOM 692 C CA . ALA A 1 89 ? 32.072 14.550 8.620 1.00 21.59 89 ALA A CA 1
ATOM 693 C C . ALA A 1 89 ? 33.192 14.159 9.568 1.00 22.52 89 ALA A C 1
ATOM 694 O O . ALA A 1 89 ? 34.042 13.300 9.204 1.00 24.88 89 ALA A O 1
ATOM 696 N N . GLY A 1 90 ? 33.231 14.742 10.751 1.00 19.34 90 GLY A N 1
ATOM 697 C CA . GLY A 1 90 ? 34.152 14.310 11.784 1.00 19.10 90 GLY A CA 1
ATOM 698 C C . GLY A 1 90 ? 33.447 13.838 13.069 1.00 20.37 90 GLY A C 1
ATOM 699 O O . GLY A 1 90 ? 32.197 13.700 13.032 1.00 22.36 90 GLY A O 1
ATOM 700 N N . LYS A 1 91 ? 34.246 13.564 14.106 1.00 20.78 91 LYS A N 1
ATOM 701 C CA . LYS A 1 91 ? 33.576 13.115 15.343 1.00 22.66 91 LYS A CA 1
ATOM 702 C C . LYS A 1 91 ? 32.760 14.272 15.937 1.00 19.84 91 LYS A C 1
ATOM 703 O O . LYS A 1 91 ? 33.003 15.471 15.666 1.00 20.67 91 LYS A O 1
ATOM 709 N N . ALA A 1 92 ? 31.742 13.902 16.742 1.00 18.30 92 ALA A N 1
ATOM 710 C CA . ALA A 1 92 ? 30.992 14.993 17.411 1.00 17.47 92 ALA A CA 1
ATOM 711 C C . ALA A 1 92 ? 31.910 15.809 18.337 1.00 16.48 92 ALA A C 1
ATOM 712 O O . ALA A 1 92 ? 32.731 15.296 19.117 1.00 19.03 92 ALA A O 1
ATOM 714 N N . GLY A 1 93 ? 31.738 17.132 18.241 1.00 13.84 93 GLY A N 1
ATOM 715 C CA . GLY A 1 93 ? 32.545 17.996 19.111 1.00 14.68 93 GLY A CA 1
ATOM 716 C C . GLY A 1 93 ? 32.250 19.414 18.743 1.00 15.75 93 GLY A C 1
ATOM 717 O O . GLY A 1 93 ? 31.171 19.737 18.300 1.00 20.66 93 GLY A O 1
ATOM 718 N N . HIS A 1 94 ? 33.246 20.289 18.744 1.00 14.37 94 HIS A N 1
ATOM 719 C CA . HIS A 1 94 ? 33.053 21.664 18.446 1.00 13.21 94 HIS A CA 1
ATOM 720 C C . HIS A 1 94 ? 33.898 22.021 17.180 1.00 14.57 94 HIS A C 1
ATOM 721 O O . HIS A 1 94 ? 35.031 21.585 17.194 1.00 13.75 94 HIS A O 1
ATOM 728 N N . TYR A 1 95 ? 33.294 22.757 16.312 1.00 12.20 95 TYR A N 1
ATOM 729 C CA . TYR A 1 95 ? 34.018 23.047 15.026 1.00 11.80 95 TYR A CA 1
ATOM 730 C C . TYR A 1 95 ? 33.729 24.520 14.732 1.00 11.84 95 TYR A C 1
ATOM 731 O O . TYR A 1 95 ? 32.799 25.183 15.257 1.00 12.98 95 TYR A O 1
ATOM 740 N N . VAL A 1 96 ? 34.517 25.123 13.843 1.00 10.82 96 VAL A N 1
ATOM 741 C CA . VAL A 1 96 ? 34.281 26.476 13.336 1.00 9.76 96 VAL A CA 1
ATOM 742 C C . VAL A 1 96 ? 34.514 26.540 11.781 1.00 13.07 96 VAL A C 1
ATOM 743 O O . VAL A 1 96 ? 35.197 25.688 11.235 1.00 14.52 96 VAL A O 1
ATOM 747 N N . LEU A 1 97 ? 33.652 27.356 11.210 1.00 11.37 97 LEU A N 1
ATOM 748 C CA . LEU A 1 97 ? 33.842 27.666 9.775 1.00 11.82 97 LEU A CA 1
ATOM 749 C C . LEU A 1 97 ? 34.366 29.054 9.683 1.00 13.46 97 LEU A C 1
ATOM 750 O O . LEU A 1 97 ? 33.890 30.006 10.286 1.00 12.98 97 LEU A O 1
ATOM 755 N N . VAL A 1 98 ? 35.479 29.286 8.897 1.00 10.29 98 VAL A N 1
ATOM 756 C CA . VAL A 1 98 ? 36.058 30.611 8.863 1.00 10.33 98 VAL A CA 1
ATOM 757 C C . VAL A 1 98 ? 36.158 31.123 7.398 1.00 12.39 98 VAL A C 1
ATOM 758 O O . VAL A 1 98 ? 36.631 30.293 6.598 1.00 13.19 98 VAL A O 1
ATOM 762 N N . LEU A 1 99 ? 35.737 32.344 7.206 1.00 9.91 99 LEU A N 1
ATOM 763 C CA . LEU A 1 99 ? 36.033 33.014 5.883 1.00 10.37 99 LEU A CA 1
ATOM 764 C C . LEU A 1 99 ? 37.374 33.695 6.151 1.00 10.90 99 LEU A C 1
ATOM 765 O O . LEU A 1 99 ? 37.536 34.612 6.925 1.00 13.61 99 LEU A O 1
ATOM 770 N N . GLN A 1 100 ? 38.347 33.226 5.312 1.00 12.55 100 GLN A N 1
ATOM 771 C CA . GLN A 1 100 ? 39.791 33.622 5.599 1.00 11.58 100 GLN A CA 1
ATOM 772 C C . GLN A 1 100 ? 40.285 34.669 4.677 1.00 14.08 100 GLN A C 1
ATOM 773 O O . GLN A 1 100 ? 39.757 34.868 3.558 1.00 14.75 100 GLN A O 1
ATOM 779 N N . PRO A 1 101 ? 41.349 35.415 5.079 1.00 13.51 101 PRO A N 1
ATOM 780 C CA . PRO A 1 101 ? 41.839 36.491 4.225 1.00 14.20 101 PRO A CA 1
ATOM 781 C C . PRO A 1 101 ? 42.340 35.907 2.914 1.00 15.05 101 PRO A C 1
ATOM 782 O O . PRO A 1 101 ? 42.359 36.759 1.981 1.00 17.55 101 PRO A O 1
ATOM 786 N N . ASP A 1 102 ? 42.706 34.673 2.803 1.00 14.04 102 ASP A N 1
ATOM 787 C CA . ASP A 1 102 ? 43.177 34.184 1.500 1.00 15.40 102 ASP A CA 1
ATOM 788 C C . ASP A 1 102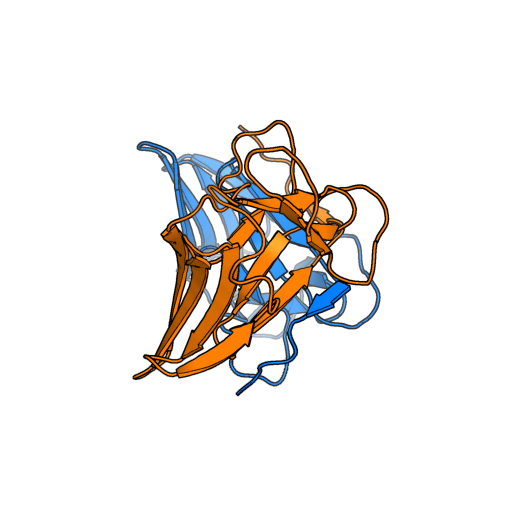 ? 41.990 33.790 0.595 1.00 17.57 102 ASP A C 1
ATOM 789 O O . ASP A 1 102 ? 42.261 33.260 -0.464 1.00 18.58 102 ASP A O 1
ATOM 794 N N . ARG A 1 103 ? 40.786 34.056 1.006 1.00 13.79 103 ARG A N 1
ATOM 795 C CA . ARG A 1 103 ? 39.534 33.856 0.206 1.00 14.01 103 ARG A CA 1
ATOM 796 C C . ARG A 1 103 ? 39.129 32.406 0.263 1.00 15.55 103 ARG A C 1
ATOM 797 O O . ARG A 1 103 ? 38.083 32.117 -0.296 1.00 15.72 103 ARG A O 1
ATOM 805 N N . ASN A 1 104 ? 39.732 31.511 1.064 1.00 14.15 104 ASN A N 1
ATOM 806 C CA . ASN A 1 104 ? 39.187 30.178 1.228 1.00 12.53 104 ASN A CA 1
ATOM 807 C C . ASN A 1 104 ? 38.165 30.156 2.408 1.00 13.02 104 ASN A C 1
ATOM 808 O O . ASN A 1 104 ? 38.317 31.071 3.237 1.00 15.94 104 ASN A O 1
ATOM 813 N N . VAL A 1 105 ? 37.215 29.301 2.245 1.00 12.59 105 VAL A N 1
ATOM 814 C CA . VAL A 1 105 ? 36.276 29.159 3.487 1.00 11.74 105 VAL A CA 1
ATOM 815 C C . VAL A 1 105 ? 36.503 27.762 3.939 1.00 13.69 105 VAL A C 1
ATOM 816 O O . VAL A 1 105 ? 36.482 26.769 3.195 1.00 14.34 105 VAL A O 1
ATOM 820 N N . VAL A 1 106 ? 36.897 27.538 5.252 1.00 11.64 106 VAL A N 1
ATOM 821 C CA . VAL A 1 106 ? 37.412 26.340 5.766 1.00 10.16 106 VAL A CA 1
ATOM 822 C C . VAL A 1 106 ? 36.652 25.955 7.095 1.00 10.85 106 VAL A C 1
ATOM 823 O O . VAL A 1 106 ? 36.483 26.880 7.850 1.00 12.57 106 VAL A O 1
ATOM 827 N N . ILE A 1 107 ? 36.431 24.667 7.174 1.00 10.38 107 ILE A N 1
ATOM 828 C CA . ILE A 1 107 ? 35.854 24.200 8.455 1.00 10.91 107 ILE A CA 1
ATOM 829 C C . ILE A 1 107 ? 37.002 23.576 9.238 1.00 12.66 107 ILE A C 1
ATOM 830 O O . ILE A 1 107 ? 37.641 22.664 8.702 1.00 13.60 107 ILE A O 1
ATOM 835 N N . TYR A 1 108 ? 37.251 23.927 10.471 1.00 11.34 108 TYR A N 1
ATOM 836 C CA . TYR A 1 108 ? 38.248 23.283 11.287 1.00 9.92 108 TYR A CA 1
ATOM 837 C C . TYR A 1 108 ? 37.610 22.612 12.545 1.00 10.63 108 TYR A C 1
ATOM 838 O O . TYR A 1 108 ? 36.719 23.241 13.074 1.00 13.16 108 TYR A O 1
ATOM 847 N N . GLY A 1 109 ? 38.244 21.508 12.912 1.00 13.04 109 GLY A N 1
ATOM 848 C CA . GLY A 1 109 ? 37.836 21.010 14.293 1.00 14.46 109 GLY A CA 1
ATOM 849 C C . GLY A 1 109 ? 38.259 19.597 14.223 1.00 15.83 109 GLY A C 1
ATOM 850 O O . GLY A 1 109 ? 38.760 19.011 13.247 1.00 18.16 109 GLY A O 1
ATOM 851 N N . ASP A 1 110 ? 37.999 18.825 15.292 1.00 13.78 110 ASP A N 1
ATOM 852 C CA . ASP A 1 110 ? 37.378 19.425 16.482 1.00 14.93 110 ASP A CA 1
ATOM 853 C C . ASP A 1 110 ? 38.365 20.121 17.328 1.00 17.49 110 ASP A C 1
ATOM 854 O O . ASP A 1 110 ? 39.508 20.381 16.923 1.00 18.24 110 ASP A O 1
ATOM 859 N N . ALA A 1 111 ? 38.021 20.612 18.517 1.00 15.66 111 ALA A N 1
ATOM 860 C CA . ALA A 1 111 ? 38.941 21.411 19.333 1.00 15.16 111 ALA A CA 1
ATOM 861 C C . ALA A 1 111 ? 40.067 20.575 19.852 1.00 16.45 111 ALA A C 1
ATOM 862 O O . ALA A 1 111 ? 39.931 19.419 20.404 1.00 20.12 111 ALA A O 1
ATOM 864 N N . LEU A 1 112 ? 41.293 21.083 19.676 1.00 13.54 112 LEU A N 1
ATOM 865 C CA . LEU A 1 112 ? 42.467 20.344 20.119 1.00 13.65 112 LEU A CA 1
ATOM 866 C C . LEU A 1 112 ? 42.838 20.754 21.516 1.00 13.36 112 LEU A C 1
ATOM 867 O O . LEU A 1 112 ? 43.175 19.759 22.266 1.00 16.08 112 LEU A O 1
ATOM 872 N N . TRP A 1 113 ? 42.772 21.975 21.917 1.00 15.77 113 TRP A N 1
ATOM 873 C CA . TRP A 1 113 ? 43.124 22.458 23.233 1.00 15.89 113 TRP A CA 1
ATOM 874 C C . TRP A 1 113 ? 42.447 23.778 23.486 1.00 16.87 113 TRP A C 1
ATOM 875 O O . TRP A 1 113 ? 42.126 24.541 22.518 1.00 16.75 113 TRP A O 1
AT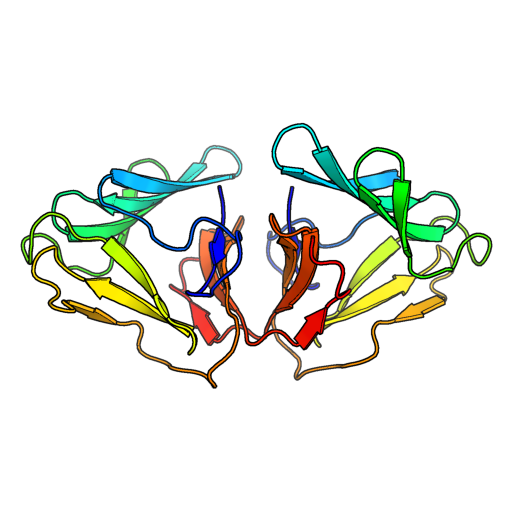OM 886 N N . ALA A 1 114 ? 42.212 24.102 24.755 1.00 14.95 114 ALA A N 1
ATOM 887 C CA . ALA A 1 114 ? 41.647 25.378 25.068 1.00 11.74 114 ALA A CA 1
ATOM 888 C C . ALA A 1 114 ? 42.234 25.907 26.415 1.00 14.63 114 ALA A C 1
ATOM 889 O O . ALA A 1 114 ? 42.601 24.983 27.202 1.00 15.77 114 ALA A O 1
ATOM 891 N N . THR A 1 115 ? 42.050 27.200 26.615 1.00 15.68 115 THR A N 1
ATOM 892 C CA . THR A 1 115 ? 42.454 27.737 27.971 1.00 14.82 115 THR A CA 1
ATOM 893 C C . THR A 1 115 ? 41.411 27.332 29.040 1.00 17.43 115 THR A C 1
ATOM 894 O O . THR A 1 115 ? 41.816 27.495 30.220 1.00 19.54 115 THR A O 1
ATOM 898 N N . GLN A 1 116 ? 40.224 26.925 28.649 1.00 16.83 116 GLN A N 1
ATOM 899 C CA . GLN A 1 116 ? 39.160 26.532 29.586 1.00 17.02 116 GLN A CA 1
ATOM 900 C C . GLN A 1 116 ? 38.773 27.729 30.453 1.00 21.76 116 GLN A C 1
ATOM 901 O O . GLN A 1 116 ? 38.790 27.702 31.706 1.00 22.88 116 GLN A O 1
ATOM 907 N N . THR A 1 117 ? 38.415 28.855 29.901 1.00 14.90 117 THR A N 1
ATOM 908 C CA . THR A 1 117 ? 38.174 30.142 30.510 1.00 17.18 117 THR A CA 1
ATOM 909 C C . THR A 1 117 ? 36.721 30.608 30.202 1.00 17.00 117 THR A C 1
ATOM 910 O O . THR A 1 117 ? 36.542 31.837 30.260 1.00 17.24 117 THR A O 1
ATOM 914 N N . VAL A 1 118 ? 35.881 29.687 29.932 1.00 18.43 118 VAL A N 1
ATOM 915 C CA . VAL A 1 118 ? 34.473 30.079 29.663 1.00 21.57 118 VAL A CA 1
ATOM 916 C C . VAL A 1 118 ? 33.889 30.907 30.835 1.00 27.70 118 VAL A C 1
ATOM 917 O O . VAL A 1 118 ? 34.174 30.631 31.986 1.00 25.12 118 VAL A O 1
ATOM 921 N N . ARG A 1 119 ? 33.173 31.937 30.482 1.00 30.12 119 ARG A N 1
ATOM 922 C CA . ARG A 1 119 ? 31.932 32.298 31.206 1.00 41.45 119 ARG A CA 1
ATOM 923 C C . ARG A 1 119 ? 32.455 33.670 31.641 1.00 43.81 119 ARG A C 1
ATOM 924 O O . ARG A 1 119 ? 31.962 34.624 31.040 1.00 47.06 119 ARG A O 1
ATOM 933 N N . ASN B 1 1 ? 40.589 41.833 15.880 1.00 28.55 1 ASN B N 1
ATOM 934 C CA . ASN B 1 1 ? 40.806 40.524 15.256 1.00 21.23 1 ASN B CA 1
ATOM 935 C C . ASN B 1 1 ? 40.628 39.422 16.340 1.00 19.12 1 ASN B C 1
ATOM 936 O O . ASN B 1 1 ? 41.048 39.654 17.467 1.00 18.35 1 ASN B O 1
ATOM 941 N N . ASN B 1 2 ? 40.142 38.281 15.905 1.00 13.84 2 ASN B N 1
ATOM 942 C CA . ASN B 1 2 ? 39.723 37.224 16.780 1.00 13.35 2 ASN B CA 1
ATOM 943 C C . ASN B 1 2 ? 40.471 35.908 16.524 1.00 11.82 2 ASN B C 1
ATOM 944 O O . ASN B 1 2 ? 40.230 34.925 17.206 1.00 13.34 2 ASN B O 1
ATOM 949 N N . ILE B 1 3 ? 41.402 35.876 15.549 1.00 11.37 3 ILE B N 1
ATOM 950 C CA . ILE B 1 3 ? 41.908 34.545 15.167 1.00 10.66 3 ILE B CA 1
ATOM 951 C C . ILE B 1 3 ? 43.411 34.659 14.829 1.00 11.32 3 ILE B C 1
ATOM 952 O O . ILE B 1 3 ? 43.897 35.737 14.395 1.00 13.96 3 ILE B O 1
ATOM 957 N N . ILE B 1 4 ? 44.140 33.606 15.144 1.00 11.81 4 ILE B N 1
ATOM 958 C CA . ILE B 1 4 ? 45.539 33.455 14.661 1.00 11.42 4 ILE B CA 1
ATOM 959 C C . ILE B 1 4 ? 45.493 32.193 13.844 1.00 12.52 4 ILE B C 1
ATOM 960 O O . ILE B 1 4 ? 44.965 31.114 14.139 1.00 13.29 4 ILE B O 1
ATOM 965 N N . PHE B 1 5 ? 46.150 32.310 12.649 1.00 10.28 5 PHE B N 1
ATOM 966 C CA . PHE B 1 5 ? 46.258 31.118 11.828 1.00 10.42 5 PHE B CA 1
ATOM 967 C C . PHE B 1 5 ? 47.626 30.447 11.978 1.00 11.05 5 PHE B C 1
ATOM 968 O O . PHE B 1 5 ? 48.623 31.118 12.308 1.00 14.25 5 PHE B O 1
ATOM 976 N N . SER B 1 6 ? 47.677 29.145 11.848 1.00 10.18 6 SER B N 1
ATOM 977 C CA . SER B 1 6 ? 48.921 28.392 12.070 1.00 12.20 6 SER B CA 1
ATOM 978 C C . SER B 1 6 ? 49.861 28.804 10.901 1.00 13.79 6 SER B C 1
ATOM 979 O O . SER B 1 6 ? 49.505 29.248 9.829 1.00 15.42 6 SER B O 1
ATOM 982 N N . LYS B 1 7 ? 51.181 28.579 11.250 1.00 11.93 7 LYS B N 1
ATOM 983 C CA . LYS B 1 7 ? 52.181 29.010 10.210 1.00 14.52 7 LYS B CA 1
ATOM 984 C C . LYS B 1 7 ? 51.966 28.225 8.927 1.00 12.32 7 LYS B C 1
ATOM 985 O O . LYS B 1 7 ? 51.925 27.034 8.854 1.00 15.75 7 LYS B O 1
ATOM 991 N N . GLN B 1 8 ? 51.907 29.071 7.831 1.00 14.29 8 GLN B N 1
ATOM 992 C CA . GLN B 1 8 ? 51.590 28.485 6.489 1.00 15.96 8 GLN B CA 1
ATOM 993 C C . GLN B 1 8 ? 51.922 29.579 5.448 1.00 15.83 8 GLN B C 1
ATOM 994 O O . GLN B 1 8 ? 51.967 30.776 5.651 1.00 16.87 8 GLN B O 1
ATOM 1000 N N . PRO B 1 9 ? 52.284 29.053 4.247 1.00 16.09 9 PRO B N 1
ATOM 1001 C CA . PRO B 1 9 ? 52.783 30.000 3.255 1.00 17.82 9 PRO B CA 1
ATOM 1002 C C . PRO B 1 9 ? 51.707 30.617 2.430 1.00 25.31 9 PRO B C 1
ATOM 1003 O O . PRO B 1 9 ? 51.559 30.360 1.237 1.00 27.12 9 PRO B O 1
ATOM 1007 N N . ASP B 1 10 ? 50.804 31.452 2.929 1.00 23.19 10 ASP B N 1
ATOM 1008 C CA . ASP B 1 10 ? 49.671 32.047 2.264 1.00 24.01 10 ASP B CA 1
ATOM 1009 C C . ASP B 1 10 ? 49.422 33.368 3.012 1.00 23.65 10 ASP B C 1
ATOM 1010 O O . ASP B 1 10 ? 50.115 33.646 4.002 1.00 25.30 10 ASP B O 1
ATOM 1015 N N . ASP B 1 11 ? 48.490 34.163 2.564 1.00 21.67 11 ASP B N 1
ATOM 1016 C CA . ASP B 1 11 ? 48.439 35.447 3.234 1.00 24.17 11 ASP B CA 1
ATOM 1017 C C . ASP B 1 11 ? 47.265 35.397 4.289 1.00 19.76 11 ASP B C 1
ATOM 1018 O O . ASP B 1 11 ? 46.906 36.539 4.590 1.00 22.70 11 ASP B O 1
ATOM 1023 N N . ASN B 1 12 ? 47.102 34.221 4.870 1.00 15.97 12 ASN B N 1
ATOM 1024 C CA . ASN B 1 12 ? 46.243 34.329 6.097 1.00 17.16 12 ASN B CA 1
ATOM 1025 C C . ASN B 1 12 ? 47.042 34.981 7.219 1.00 17.26 12 ASN B C 1
ATOM 1026 O O . ASN B 1 12 ? 48.218 34.685 7.302 1.00 21.99 12 ASN B O 1
ATOM 1031 N N . HIS B 1 13 ? 46.465 35.942 7.833 1.00 15.30 13 HIS B N 1
ATOM 1032 C CA . HIS B 1 13 ? 47.159 36.711 8.860 1.00 15.84 13 HIS B CA 1
ATOM 1033 C C . HIS B 1 13 ? 46.186 37.141 9.911 1.00 16.58 13 HIS B C 1
ATOM 1034 O O . HIS B 1 13 ? 45.012 37.222 9.552 1.00 17.31 13 HIS B O 1
ATOM 1041 N N . PRO B 1 14 ? 46.601 37.273 11.127 1.00 16.16 14 PRO B N 1
ATOM 1042 C CA . PRO B 1 14 ? 47.929 37.100 11.610 1.00 15.04 14 PRO B CA 1
ATOM 1043 C C . PRO B 1 14 ? 48.318 35.645 11.844 1.00 15.23 14 PRO B C 1
ATOM 1044 O O . PRO B 1 14 ? 47.480 34.805 12.187 1.00 15.18 14 PRO B O 1
ATOM 1048 N N . GLN B 1 15 ? 49.662 35.376 11.708 1.00 13.69 15 GLN B N 1
ATOM 1049 C CA . GLN B 1 15 ? 50.157 34.090 12.088 1.00 12.84 15 GLN B CA 1
ATOM 1050 C C . GLN B 1 15 ? 51.100 34.266 13.301 1.00 17.65 15 GLN B C 1
ATOM 1051 O O . GLN B 1 15 ? 51.334 33.183 13.881 1.00 21.81 15 GLN B O 1
ATOM 1057 N N . ILE B 1 16 ? 51.409 35.472 13.650 1.00 16.85 16 ILE B N 1
ATOM 1058 C CA . ILE B 1 16 ? 52.315 35.68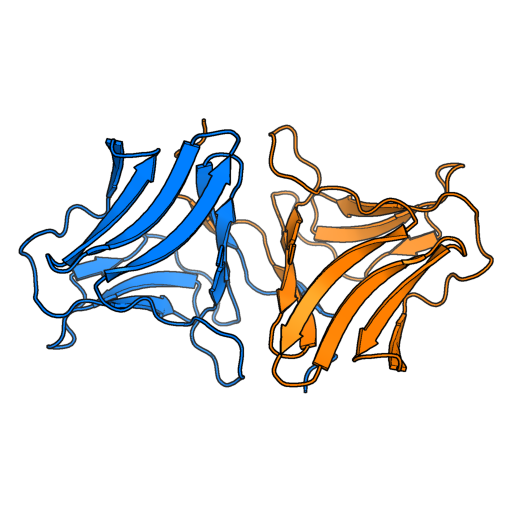4 14.798 1.00 18.00 16 ILE B CA 1
ATOM 1059 C C . ILE B 1 16 ? 51.694 36.792 15.650 1.00 16.71 16 ILE B C 1
ATOM 1060 O O . ILE B 1 16 ? 51.319 37.783 15.024 1.00 21.57 16 ILE B O 1
ATOM 1065 N N . LEU B 1 17 ? 51.705 36.699 16.960 1.00 14.69 17 LEU B N 1
ATOM 1066 C CA . LEU B 1 17 ? 51.381 37.880 17.768 1.00 15.16 17 LEU B CA 1
ATOM 1067 C C . LEU B 1 17 ? 52.740 38.383 18.362 1.00 14.23 17 LEU B C 1
ATOM 1068 O O . LEU B 1 17 ? 53.348 37.650 19.149 1.00 16.48 17 LEU B O 1
ATOM 1073 N N . HIS B 1 18 ? 53.140 39.553 17.849 1.00 17.59 18 HIS B N 1
ATOM 1074 C CA . HIS B 1 18 ? 54.462 40.026 18.371 1.00 18.23 18 HIS B CA 1
ATOM 1075 C C . HIS B 1 18 ? 54.117 40.737 19.649 1.00 18.01 18 HIS B C 1
ATOM 1076 O O . HIS B 1 18 ? 52.971 40.991 20.004 1.00 16.44 18 HIS B O 1
ATOM 1083 N N . ALA B 1 19 ? 55.144 41.170 20.374 1.00 18.91 19 ALA B N 1
ATOM 1084 C CA . ALA B 1 19 ? 54.927 41.821 21.672 1.00 18.27 19 ALA B CA 1
ATOM 1085 C C . ALA B 1 19 ? 54.095 43.062 21.460 1.00 18.36 19 ALA B C 1
ATOM 1086 O O . ALA B 1 19 ? 54.270 43.790 20.424 1.00 21.30 19 ALA B O 1
ATOM 1088 N N . THR B 1 20 ? 53.097 43.287 22.284 1.00 18.06 20 THR B N 1
ATOM 1089 C CA . THR B 1 20 ? 52.178 44.382 22.336 1.00 20.10 20 THR B CA 1
ATOM 1090 C C . THR B 1 20 ? 50.921 44.109 21.448 1.00 20.14 20 THR B C 1
ATOM 1091 O O . THR B 1 20 ? 49.936 44.829 21.588 1.00 22.85 20 THR B O 1
ATOM 1095 N N . GLU B 1 21 ? 51.023 43.081 20.652 1.00 18.37 21 GLU B N 1
ATOM 1096 C CA . GLU B 1 21 ? 49.847 42.789 19.781 1.00 16.10 21 GLU B CA 1
ATOM 1097 C C . GLU B 1 21 ? 48.845 41.912 20.508 1.00 20.14 21 GLU B C 1
ATOM 1098 O O . GLU B 1 21 ? 49.172 41.142 21.420 1.00 17.21 21 GLU B O 1
ATOM 1104 N N . SER B 1 22 ? 47.553 41.919 20.036 1.00 16.33 22 SER B N 1
ATOM 1105 C CA . SER B 1 22 ? 46.569 41.114 20.788 1.00 13.98 22 SER B CA 1
ATOM 1106 C C . SER B 1 22 ? 45.387 40.698 19.904 1.00 16.25 22 SER B C 1
ATOM 1107 O O . SER B 1 22 ? 45.245 41.336 18.817 1.00 18.05 22 SER B O 1
ATOM 1110 N N . LEU B 1 23 ? 44.668 39.724 20.324 1.00 13.59 23 LEU B N 1
ATOM 1111 C CA . LEU B 1 23 ? 43.289 39.477 19.792 1.00 13.05 23 LEU B CA 1
ATOM 1112 C C . LEU B 1 23 ? 42.395 40.193 20.749 1.00 15.95 23 LEU B C 1
ATOM 1113 O O . LEU B 1 23 ? 42.617 40.201 21.976 1.00 14.51 23 LEU B O 1
ATOM 1118 N N . GLU B 1 24 ? 41.254 40.629 20.251 1.00 13.91 24 GLU B N 1
ATOM 1119 C CA . GLU B 1 24 ? 40.333 41.325 21.199 1.00 14.57 24 GLU B CA 1
ATOM 1120 C C . GLU B 1 24 ? 38.931 41.130 20.642 1.00 17.24 24 GLU B C 1
ATOM 1121 O O . GLU B 1 24 ? 38.775 41.417 19.424 1.00 18.97 24 GLU B O 1
ATOM 1127 N N . ILE B 1 25 ? 38.008 40.901 21.543 1.00 15.10 25 ILE B N 1
ATOM 1128 C CA . ILE B 1 25 ? 36.593 40.999 21.114 1.00 15.65 25 ILE B CA 1
ATOM 1129 C C . ILE B 1 25 ? 35.782 41.541 22.274 1.00 18.97 25 ILE B C 1
ATOM 1130 O O . ILE B 1 25 ? 36.257 41.631 23.386 1.00 17.25 25 ILE B O 1
ATOM 1135 N N . LEU B 1 26 ? 34.566 41.942 21.895 1.00 17.13 26 LEU B N 1
ATOM 1136 C CA . LEU B 1 26 ? 33.673 42.602 22.886 1.00 19.41 26 LEU B CA 1
ATOM 1137 C C . LEU B 1 26 ? 32.524 41.666 23.142 1.00 18.76 26 LEU B C 1
ATOM 1138 O O . LEU B 1 26 ? 31.983 40.941 22.280 1.00 22.48 26 LEU B O 1
ATOM 1143 N N . PHE B 1 27 ? 32.094 41.611 24.424 1.00 17.91 27 PHE B N 1
ATOM 1144 C CA . PHE B 1 27 ? 30.842 40.870 24.729 1.00 19.15 27 PHE B CA 1
ATOM 1145 C C . PHE B 1 27 ? 30.183 41.687 25.832 1.00 19.14 27 PHE B C 1
ATOM 1146 O O . PHE B 1 27 ? 30.645 41.702 26.983 1.00 20.31 27 PHE B O 1
ATOM 1154 N N . GLY B 1 28 ? 29.059 42.301 25.402 1.00 22.72 28 GLY B N 1
ATOM 1155 C CA . GLY B 1 28 ? 28.409 42.999 26.548 1.00 21.25 28 GLY B CA 1
ATOM 1156 C C . GLY B 1 28 ? 29.258 44.146 27.033 1.00 20.60 28 GLY B C 1
ATOM 1157 O O . GLY B 1 28 ? 29.583 45.011 26.227 1.00 23.65 28 GLY B O 1
ATOM 1158 N N . THR B 1 29 ? 29.474 44.175 28.375 1.00 19.15 29 THR B N 1
ATOM 1159 C CA . THR B 1 29 ? 30.271 45.179 28.994 1.00 20.73 29 THR B CA 1
ATOM 1160 C C . THR B 1 29 ? 31.749 44.777 29.183 1.00 19.73 29 THR B C 1
ATOM 1161 O O . THR B 1 29 ? 32.463 45.530 29.823 1.00 22.76 29 THR B O 1
ATOM 1165 N N . HIS B 1 30 ? 32.123 43.735 28.514 1.00 20.42 30 HIS B N 1
ATOM 1166 C CA . HIS B 1 30 ? 33.445 43.086 28.711 1.00 17.87 30 HIS B CA 1
ATOM 1167 C C . HIS B 1 30 ? 34.257 43.220 27.439 1.00 19.26 30 HIS B C 1
ATOM 1168 O O . HIS B 1 30 ? 33.745 42.975 26.356 1.00 22.52 30 HIS B O 1
ATOM 1175 N N . VAL B 1 31 ? 35.496 43.594 27.653 1.00 14.89 31 VAL B N 1
ATOM 1176 C CA . VAL B 1 31 ? 36.491 43.469 26.525 1.00 13.26 31 VAL B CA 1
ATOM 1177 C C . VAL B 1 31 ? 37.328 42.252 26.844 1.00 14.82 31 VAL B C 1
ATOM 1178 O O . VAL B 1 31 ? 37.922 42.205 27.989 1.00 16.19 31 VAL B O 1
ATOM 1182 N N . TYR B 1 32 ? 37.448 41.282 25.942 1.00 13.42 32 TYR B N 1
ATOM 1183 C CA . TYR B 1 32 ? 38.372 40.167 26.234 1.00 11.60 32 TYR B CA 1
ATOM 1184 C C . TYR B 1 32 ? 39.609 40.407 25.326 1.00 15.88 32 TYR B C 1
ATOM 1185 O O . TYR B 1 32 ? 39.423 40.702 24.139 1.00 15.03 32 TYR B O 1
ATOM 1194 N N . ARG B 1 33 ? 40.795 40.317 25.935 1.00 13.88 33 ARG B N 1
ATOM 1195 C CA . ARG B 1 33 ? 42.020 40.694 25.132 1.00 15.16 33 ARG B CA 1
ATOM 1196 C C . ARG B 1 33 ? 42.955 39.528 25.409 1.00 18.98 33 ARG B C 1
ATOM 1197 O O . ARG B 1 33 ? 43.242 39.232 26.583 1.00 17.34 33 ARG B O 1
ATOM 1205 N N . PHE B 1 34 ? 43.559 39.019 24.336 1.00 15.44 34 PHE B N 1
ATOM 1206 C CA . PHE B 1 34 ? 44.570 37.941 24.522 1.00 14.48 34 PHE B CA 1
ATOM 1207 C C . PHE B 1 34 ? 45.893 38.488 24.021 1.00 15.96 34 PHE B C 1
ATOM 1208 O O . PHE B 1 34 ? 45.925 38.810 22.830 1.00 16.12 34 PHE B O 1
ATOM 1216 N N . ILE B 1 35 ? 46.818 38.931 24.902 1.00 14.02 35 ILE B N 1
ATOM 1217 C CA . ILE B 1 35 ? 47.875 39.818 24.491 1.00 16.90 35 ILE B CA 1
ATOM 1218 C C . ILE B 1 35 ? 49.281 39.279 24.839 1.00 15.24 35 ILE B C 1
ATOM 1219 O O . ILE B 1 35 ? 49.438 38.686 25.898 1.00 15.36 35 ILE B O 1
ATOM 1224 N N . MET B 1 36 ? 50.122 39.372 23.810 1.00 13.28 36 MET B N 1
ATOM 1225 C CA . MET B 1 36 ? 51.595 39.016 24.057 1.00 15.01 36 MET B CA 1
ATOM 1226 C C . MET B 1 36 ? 52.253 40.213 24.643 1.00 15.57 36 MET B C 1
ATOM 1227 O O . MET B 1 36 ? 52.449 41.207 23.954 1.00 19.19 36 MET B O 1
ATOM 1232 N N . GLN B 1 37 ? 52.518 40.193 25.951 1.00 17.78 37 GLN B N 1
ATOM 1233 C CA . GLN B 1 37 ? 53.042 41.417 26.568 1.00 15.71 37 GLN B CA 1
ATOM 1234 C C . GLN B 1 37 ? 54.566 41.541 26.368 1.00 19.86 37 GLN B C 1
ATOM 1235 O O . GLN B 1 37 ? 55.271 40.562 26.075 1.00 20.83 37 GLN B O 1
ATOM 1241 N N . THR B 1 38 ? 54.932 42.830 26.553 1.00 21.23 38 THR B N 1
ATOM 1242 C CA . THR B 1 38 ? 56.380 43.152 26.478 1.00 23.49 38 THR B CA 1
ATOM 1243 C C . THR B 1 38 ? 57.158 42.411 27.499 1.00 24.29 38 THR B C 1
ATOM 1244 O O . THR B 1 38 ? 58.386 42.229 27.202 1.00 26.26 38 THR B O 1
ATOM 1248 N N . ASP B 1 39 ? 56.627 42.010 28.645 1.00 22.38 39 ASP B N 1
ATOM 1249 C CA . ASP B 1 39 ? 57.389 41.181 29.606 1.00 21.94 39 ASP B CA 1
ATOM 1250 C C . ASP B 1 39 ? 57.411 39.727 29.351 1.00 22.37 39 ASP B C 1
ATOM 1251 O O . ASP B 1 39 ? 57.784 38.856 30.147 1.00 23.01 39 ASP B O 1
ATOM 1256 N N . CYS B 1 40 ? 56.965 39.245 28.119 1.00 18.21 40 CYS B N 1
ATOM 1257 C CA . CYS B 1 40 ? 56.961 37.871 27.730 1.00 19.07 40 CYS B CA 1
ATOM 1258 C C . CYS B 1 40 ? 55.857 37.000 28.271 1.00 17.64 40 CYS B C 1
ATOM 1259 O O . CYS B 1 40 ? 55.864 35.819 28.046 1.00 20.06 40 CYS B O 1
ATOM 1262 N N . ASN B 1 41 ? 54.855 37.600 28.962 1.00 17.85 41 ASN B N 1
ATOM 1263 C CA . ASN B 1 41 ? 53.759 36.808 29.468 1.00 16.61 41 ASN B CA 1
ATOM 1264 C C . ASN B 1 41 ? 52.594 36.933 28.394 1.00 14.26 41 ASN B C 1
ATOM 1265 O O . ASN B 1 41 ? 52.435 38.070 27.995 1.00 15.06 41 ASN B O 1
ATOM 1270 N N . LEU B 1 42 ? 52.042 35.805 28.047 1.00 15.02 42 LEU B N 1
ATOM 1271 C CA . LEU B 1 42 ? 50.832 35.869 27.127 1.00 14.18 42 LEU B CA 1
ATOM 1272 C C . LEU B 1 42 ? 49.606 35.692 28.050 1.00 11.78 42 LEU B C 1
ATOM 1273 O O . LEU B 1 42 ? 49.504 34.735 28.795 1.00 15.45 42 LEU B O 1
ATOM 1278 N N . VAL B 1 43 ? 48.714 36.729 27.962 1.00 14.08 43 VAL B N 1
ATOM 1279 C CA . VAL B 1 43 ? 47.692 36.795 29.073 1.00 13.07 43 VAL B CA 1
ATOM 1280 C C . VAL B 1 43 ? 46.293 36.942 28.399 1.00 13.15 43 VAL B C 1
ATOM 1281 O O . VAL B 1 43 ? 46.261 37.758 27.490 1.00 16.09 43 VAL B O 1
ATOM 1285 N N . LEU B 1 44 ? 45.310 36.380 29.036 1.00 13.81 44 LEU B N 1
ATOM 1286 C CA . LEU B 1 44 ? 43.906 36.676 28.575 1.00 12.05 44 LEU B CA 1
ATOM 1287 C C . LEU B 1 44 ? 43.316 37.572 29.704 1.00 14.48 44 LEU B C 1
ATOM 1288 O O . LEU B 1 44 ? 43.309 37.146 30.884 1.00 15.57 44 LEU B O 1
ATOM 1293 N N . TYR B 1 45 ? 42.850 38.705 29.299 1.00 12.80 45 TYR B N 1
ATOM 1294 C CA . TYR B 1 45 ? 42.251 39.675 30.290 1.00 15.06 45 TYR B CA 1
ATOM 1295 C C . TYR B 1 45 ? 40.740 39.796 29.961 1.00 18.35 45 TYR B C 1
ATOM 1296 O O . TYR B 1 45 ? 40.257 39.589 28.869 1.00 16.19 45 TYR B O 1
ATOM 1305 N N . ASP B 1 46 ? 39.960 39.888 31.082 1.00 15.86 46 ASP B N 1
ATOM 1306 C CA . ASP B 1 46 ? 38.511 40.274 30.960 1.00 15.94 46 ASP B CA 1
ATOM 1307 C C . ASP B 1 46 ? 38.415 41.655 31.574 1.00 14.79 46 ASP B C 1
ATOM 1308 O O . ASP B 1 46 ? 38.696 41.756 32.802 1.00 18.42 46 ASP B O 1
ATOM 1313 N N . ASN B 1 47 ? 38.196 42.706 30.802 1.00 13.75 47 ASN B N 1
ATOM 1314 C CA . ASN B 1 47 ? 38.465 44.080 31.253 1.00 17.25 47 ASN B CA 1
ATOM 1315 C C . ASN B 1 47 ? 39.818 44.123 31.900 1.00 21.31 47 ASN B C 1
ATOM 1316 O O . ASN B 1 47 ? 40.811 43.777 31.174 1.00 17.80 47 ASN B O 1
ATOM 1321 N N . ASN B 1 48 ? 39.938 44.667 33.150 1.00 19.84 48 ASN B N 1
ATOM 1322 C CA . ASN B 1 48 ? 41.420 44.735 33.542 1.00 22.05 48 ASN B CA 1
ATOM 1323 C C . ASN B 1 48 ? 41.815 43.554 34.363 1.00 23.93 48 ASN B C 1
ATOM 1324 O O . ASN B 1 48 ? 42.922 43.571 34.970 1.00 27.43 48 ASN B O 1
ATOM 1329 N N . ASN B 1 49 ? 41.130 42.465 34.362 1.00 20.25 49 ASN B N 1
ATOM 1330 C CA . ASN B 1 49 ? 41.399 41.356 35.238 1.00 21.99 49 ASN B CA 1
ATOM 1331 C C . ASN B 1 49 ? 42.111 40.298 34.398 1.00 20.83 49 ASN B C 1
ATOM 1332 O O . ASN B 1 49 ? 41.483 39.727 33.486 1.00 18.58 49 ASN B O 1
ATOM 1337 N N . PRO B 1 50 ? 43.303 39.861 34.750 1.00 19.37 50 PRO B N 1
ATOM 1338 C CA . PRO B 1 50 ? 43.857 38.705 34.153 1.00 19.18 50 PRO B CA 1
ATOM 1339 C C . PRO B 1 50 ? 43.209 37.432 34.516 1.00 21.95 50 PRO B C 1
ATOM 1340 O O . PRO B 1 50 ? 42.967 37.099 35.715 1.00 25.86 50 PRO B O 1
ATOM 1344 N N . ILE B 1 51 ? 42.748 36.570 33.589 1.00 16.08 51 ILE B N 1
ATOM 1345 C CA . ILE B 1 51 ? 42.057 35.358 33.816 1.00 17.96 51 ILE B CA 1
ATOM 1346 C C . ILE B 1 51 ? 42.870 34.117 33.531 1.00 19.77 51 ILE B C 1
ATOM 1347 O O . ILE B 1 51 ? 42.586 33.052 34.062 1.00 21.76 51 ILE B O 1
ATOM 1352 N N . TRP B 1 52 ? 43.872 34.250 32.646 1.00 18.05 52 TRP B N 1
ATOM 1353 C CA . TRP B 1 52 ? 44.717 33.097 32.399 1.00 15.47 52 TRP B CA 1
ATOM 1354 C C . TRP B 1 52 ? 46.002 33.608 31.762 1.00 15.94 52 TRP B C 1
ATOM 1355 O O . TRP B 1 52 ? 46.001 34.688 31.204 1.00 16.05 52 TRP B O 1
ATOM 1366 N N . ALA B 1 53 ? 47.131 32.927 32.058 1.00 16.87 53 ALA B N 1
ATOM 1367 C CA . ALA B 1 53 ? 48.380 33.398 31.475 1.00 15.90 53 ALA B CA 1
ATOM 1368 C C . ALA B 1 53 ? 49.326 32.201 31.308 1.00 14.36 53 ALA B C 1
ATOM 1369 O O . ALA B 1 53 ? 49.094 31.150 31.897 1.00 18.61 53 ALA B O 1
ATOM 1371 N N . THR B 1 54 ? 50.320 32.396 30.461 1.00 17.38 54 THR B N 1
ATOM 1372 C CA . THR B 1 54 ? 51.369 31.366 30.331 1.00 17.48 54 THR B CA 1
ATOM 1373 C C . THR B 1 54 ? 52.345 31.477 31.548 1.00 18.08 54 THR B C 1
ATOM 1374 O O . THR B 1 54 ? 52.974 30.403 31.697 1.00 20.35 54 THR B O 1
ATOM 1378 N N . ASN B 1 55 ? 52.287 32.498 32.277 1.00 18.96 55 ASN B N 1
ATOM 1379 C CA . ASN B 1 55 ? 53.195 32.680 33.478 1.00 22.89 55 ASN B CA 1
ATOM 1380 C C . ASN B 1 55 ? 54.638 32.725 33.062 1.00 23.50 55 ASN B C 1
ATOM 1381 O O . ASN B 1 55 ? 55.488 32.064 33.674 1.00 23.78 55 ASN B O 1
ATOM 1386 N N . THR B 1 56 ? 54.970 33.312 31.972 1.00 19.59 56 THR B N 1
ATOM 1387 C CA . THR B 1 56 ? 56.328 33.436 31.435 1.00 20.17 56 THR B CA 1
ATOM 1388 C C . THR B 1 56 ? 56.839 34.832 31.552 1.00 17.00 56 THR B C 1
ATOM 1389 O O . THR B 1 56 ? 57.810 35.345 30.875 1.00 20.30 56 THR B O 1
ATOM 1393 N N . GLY B 1 57 ? 56.259 35.769 32.376 1.00 19.08 57 GLY B N 1
ATOM 1394 C CA . GLY B 1 57 ? 56.725 37.115 32.563 1.00 17.41 57 GLY B CA 1
ATOM 1395 C C . GLY B 1 57 ? 58.234 37.057 33.102 1.00 21.37 57 GLY B C 1
ATOM 1396 O O . GLY B 1 57 ? 58.421 36.161 33.900 1.00 25.73 57 GLY B O 1
ATOM 1397 N N . GLY B 1 58 ? 58.983 37.930 32.510 1.00 22.48 58 GLY B N 1
ATOM 1398 C CA . GLY B 1 58 ? 60.400 37.993 32.970 1.00 27.84 58 GLY B CA 1
ATOM 1399 C C . GLY B 1 58 ? 61.248 36.948 32.276 1.00 29.42 58 GLY B C 1
ATOM 1400 O O . GLY B 1 58 ? 62.500 37.005 32.521 1.00 31.30 58 GLY B O 1
ATOM 1401 N N . LEU B 1 59 ? 60.729 36.060 31.436 1.00 24.78 59 LEU B N 1
ATOM 1402 C CA . LEU B 1 59 ? 61.652 35.070 30.827 1.00 27.70 59 LEU B CA 1
ATOM 1403 C C . LEU B 1 59 ? 62.405 35.595 29.644 1.00 28.55 59 LEU B C 1
ATOM 1404 O O . LEU B 1 59 ? 63.516 34.989 29.293 1.00 31.25 59 LEU B O 1
ATOM 1409 N N . GLY B 1 60 ? 62.113 36.698 29.046 1.00 26.98 60 GLY B N 1
ATOM 1410 C CA . GLY B 1 60 ? 62.767 37.000 27.754 1.00 28.62 60 GLY B CA 1
ATOM 1411 C C . GLY B 1 60 ? 62.324 38.406 27.411 1.00 29.38 60 GLY B C 1
ATOM 1412 O O . GLY B 1 60 ? 61.493 38.915 28.160 1.00 33.14 60 GLY B O 1
ATOM 1413 N N . ASN B 1 61 ? 62.819 38.991 26.365 1.00 28.30 61 ASN B N 1
ATOM 1414 C CA . ASN B 1 61 ? 62.384 40.200 25.755 1.00 31.04 61 ASN B CA 1
ATOM 1415 C C . ASN B 1 61 ? 61.970 39.909 24.273 1.00 25.95 61 ASN B C 1
ATOM 1416 O O . ASN B 1 61 ? 62.429 38.878 23.764 1.00 29.00 61 ASN B O 1
ATOM 1421 N N . GLY B 1 62 ? 61.154 40.829 23.785 1.00 26.09 62 GLY B N 1
ATOM 1422 C CA . GLY B 1 62 ? 60.770 40.731 22.364 1.00 25.42 62 GLY B CA 1
ATOM 1423 C C . GLY B 1 62 ? 60.094 39.379 22.042 1.00 25.29 62 GLY B C 1
ATOM 1424 O O . GLY B 1 62 ? 60.363 38.775 21.031 1.00 24.99 62 GLY B O 1
ATOM 1425 N N . CYS B 1 63 ? 59.195 38.976 22.928 1.00 19.92 63 CYS B N 1
ATOM 1426 C CA . CYS B 1 63 ? 58.689 37.589 22.698 1.00 18.14 63 CYS B CA 1
ATOM 1427 C C . CYS B 1 63 ? 57.481 37.630 21.651 1.00 15.36 63 CYS B C 1
ATOM 1428 O O . CYS B 1 63 ? 57.012 38.720 21.460 1.00 20.15 63 CYS B O 1
ATOM 1431 N N . ARG B 1 64 ? 57.325 36.456 21.124 1.00 15.48 64 ARG B N 1
ATOM 1432 C CA . ARG B 1 64 ? 56.181 36.399 20.128 1.00 14.57 64 ARG B CA 1
ATOM 1433 C C . ARG B 1 64 ? 55.541 35.080 20.409 1.00 14.63 64 ARG B C 1
ATOM 1434 O O . ARG B 1 64 ? 56.009 34.061 20.940 1.00 14.85 64 ARG B O 1
ATOM 1442 N N . ALA B 1 65 ? 54.191 35.049 19.992 1.00 13.49 65 ALA B N 1
ATOM 1443 C CA . ALA B 1 65 ? 53.499 33.802 20.094 1.00 14.51 65 ALA B CA 1
ATOM 1444 C C . ALA B 1 65 ? 53.154 33.273 18.676 1.00 14.80 65 ALA B C 1
ATOM 1445 O O . ALA B 1 65 ? 52.763 34.104 17.860 1.00 16.31 65 ALA B O 1
ATOM 1447 N N . VAL B 1 66 ? 53.321 31.995 18.494 1.00 14.59 66 VAL B N 1
ATOM 1448 C CA . VAL B 1 66 ? 53.213 31.473 17.109 1.00 15.18 66 VAL B CA 1
ATOM 1449 C C . VAL B 1 66 ? 52.392 30.245 17.240 1.00 14.14 66 VAL B C 1
ATOM 1450 O O . VAL B 1 66 ? 52.478 29.452 18.167 1.00 15.19 66 VAL B O 1
ATOM 1454 N N . LEU B 1 67 ? 51.502 29.916 16.234 1.00 12.22 67 LEU B N 1
ATOM 1455 C CA . LEU B 1 67 ? 50.802 28.668 16.290 1.00 12.70 67 LEU B CA 1
ATOM 1456 C C . LEU B 1 67 ? 51.376 27.732 15.227 1.00 15.50 67 LEU B C 1
ATOM 1457 O O . LEU B 1 67 ? 51.344 28.063 14.059 1.00 15.31 67 LEU B O 1
ATOM 1462 N N . GLN B 1 68 ? 51.969 26.664 15.681 1.00 15.11 68 GLN B N 1
ATOM 1463 C CA . GLN B 1 68 ? 52.711 25.796 14.715 1.00 15.98 68 GLN B CA 1
ATOM 1464 C C . GLN B 1 68 ? 51.797 24.992 13.903 1.00 16.70 68 GLN B C 1
ATOM 1465 O O . GLN B 1 68 ? 50.588 24.802 14.230 1.00 15.58 68 GLN B O 1
ATOM 1471 N N . PRO B 1 69 ? 52.193 24.303 12.837 1.00 15.68 69 PRO B N 1
ATOM 1472 C CA . PRO B 1 69 ? 51.360 23.554 11.978 1.00 16.54 69 PRO B CA 1
ATOM 1473 C C . PRO B 1 69 ? 50.869 22.236 12.574 1.00 15.74 69 PRO B C 1
ATOM 1474 O O . PRO B 1 69 ? 49.974 21.629 12.000 1.00 19.25 69 PRO B O 1
ATOM 1478 N N . ASP B 1 70 ? 51.373 21.873 13.775 1.00 16.74 70 ASP B N 1
ATOM 1479 C CA . ASP B 1 70 ? 50.685 20.761 14.393 1.00 17.48 70 ASP B CA 1
ATOM 1480 C C . ASP B 1 70 ? 49.765 21.246 15.541 1.00 17.34 70 ASP B C 1
ATOM 1481 O O . ASP B 1 70 ? 49.491 20.401 16.361 1.00 18.90 70 ASP B O 1
ATOM 1486 N N . GLY B 1 71 ? 49.454 22.514 15.489 1.00 17.36 71 GLY B N 1
ATOM 1487 C CA . GLY B 1 71 ? 48.374 22.924 16.459 1.00 15.39 71 GLY B CA 1
ATOM 1488 C C . GLY B 1 71 ? 48.953 23.357 17.782 1.00 16.97 71 GLY B C 1
ATOM 1489 O O . GLY B 1 71 ? 48.163 23.651 18.669 1.00 15.76 71 GLY B O 1
ATOM 1490 N N . VAL B 1 72 ? 50.299 23.370 17.977 1.00 15.34 72 VAL B N 1
ATOM 1491 C CA . VAL B 1 72 ? 50.850 23.767 19.252 1.00 15.21 72 VAL B CA 1
ATOM 1492 C C . VAL B 1 72 ? 51.103 25.222 19.295 1.00 14.82 72 VAL B C 1
ATOM 1493 O O . VAL B 1 72 ? 51.713 25.830 18.384 1.00 15.19 72 VAL B O 1
ATOM 1497 N N . LEU B 1 73 ? 50.615 25.940 20.321 1.00 12.70 73 LEU B N 1
ATOM 1498 C CA . LEU B 1 73 ? 50.907 27.352 20.449 1.00 12.05 73 LEU B CA 1
ATOM 1499 C C . LEU B 1 73 ? 52.195 27.490 21.324 1.00 13.96 73 LEU B C 1
ATOM 1500 O O . LEU B 1 73 ? 52.292 26.805 22.324 1.00 17.15 73 LEU B O 1
ATOM 1505 N N . VAL B 1 74 ? 53.099 28.310 20.818 1.00 15.38 74 VAL B N 1
ATOM 1506 C CA . VAL B 1 74 ? 54.361 28.463 21.579 1.00 17.22 74 VAL B CA 1
ATOM 1507 C C . VAL B 1 74 ? 54.618 29.904 21.807 1.00 17.19 74 VAL B C 1
ATOM 1508 O O . VAL B 1 74 ? 54.170 30.793 21.055 1.00 16.80 74 VAL B O 1
ATOM 1512 N N . VAL B 1 75 ? 55.383 30.283 22.886 1.00 13.21 75 VAL B N 1
ATOM 1513 C CA . VAL B 1 75 ? 55.860 31.606 23.055 1.00 11.16 75 VAL B CA 1
ATOM 1514 C C . VAL B 1 75 ? 57.491 31.476 22.947 1.00 14.09 75 VAL B C 1
ATOM 1515 O O . VAL B 1 75 ? 57.957 30.537 23.558 1.00 17.65 75 VAL B O 1
ATOM 1519 N N . ILE B 1 76 ? 57.943 32.418 22.176 1.00 14.88 76 ILE B N 1
ATOM 1520 C CA . ILE B 1 76 ? 59.416 32.233 21.818 1.00 14.89 76 ILE B CA 1
ATOM 1521 C C . ILE B 1 76 ? 59.930 33.608 22.025 1.00 14.76 76 ILE B C 1
ATOM 1522 O O . ILE B 1 76 ? 59.480 34.698 21.714 1.00 16.58 76 ILE B O 1
ATOM 1527 N N . THR B 1 77 ? 61.211 33.622 22.653 1.00 16.69 77 THR B N 1
ATOM 1528 C CA . THR B 1 77 ? 61.830 34.907 22.881 1.00 17.83 77 THR B CA 1
ATOM 1529 C C . THR B 1 77 ? 62.599 35.400 21.632 1.00 17.49 77 THR B C 1
ATOM 1530 O O . THR B 1 77 ? 62.692 34.744 20.600 1.00 20.90 77 THR B O 1
ATOM 1534 N N . ASN B 1 78 ? 63.064 36.621 21.775 1.00 19.00 78 ASN B N 1
ATOM 1535 C CA . ASN B 1 78 ? 63.798 37.228 20.627 1.00 24.38 78 ASN B CA 1
ATOM 1536 C C . ASN B 1 78 ? 65.156 36.559 20.449 1.00 29.94 78 ASN B C 1
ATOM 1537 O O . ASN B 1 78 ? 65.801 36.907 19.430 1.00 31.04 78 ASN B O 1
ATOM 1542 N N . GLU B 1 79 ? 65.581 35.705 21.367 1.00 28.18 79 GLU B N 1
ATOM 1543 C CA . GLU B 1 79 ? 66.740 34.856 21.060 1.00 31.86 79 GLU B CA 1
ATOM 1544 C C . GLU B 1 79 ? 66.365 33.517 20.508 1.00 30.44 79 GLU B C 1
ATOM 1545 O O . GLU B 1 79 ? 67.164 32.570 20.442 1.00 29.83 79 GLU B O 1
ATOM 1551 N N . ASN B 1 80 ? 65.040 33.373 20.187 1.00 22.36 80 ASN B N 1
ATOM 1552 C CA . ASN B 1 80 ? 64.598 32.082 19.684 1.00 21.70 80 ASN B CA 1
ATOM 1553 C C . ASN B 1 80 ? 64.669 30.956 20.660 1.00 21.42 80 ASN B C 1
ATOM 1554 O O . ASN B 1 80 ? 64.805 29.787 20.295 1.00 23.87 80 ASN B O 1
ATOM 1559 N N . VAL B 1 81 ? 64.439 31.183 21.958 1.00 19.01 81 VAL B N 1
ATOM 1560 C CA . VAL B 1 81 ? 64.197 30.122 22.924 1.00 19.39 81 VAL B CA 1
ATOM 1561 C C . VAL B 1 81 ? 62.653 29.970 23.228 1.00 15.48 81 VAL B C 1
ATOM 1562 O O . VAL B 1 81 ? 62.122 31.020 23.474 1.00 19.17 81 VAL B O 1
ATOM 1566 N N . THR B 1 82 ? 62.252 28.775 23.029 1.00 17.46 82 THR B N 1
ATOM 1567 C CA . THR B 1 82 ? 60.813 28.506 23.322 1.00 18.74 82 THR B CA 1
ATOM 1568 C C . THR B 1 82 ? 60.674 28.427 24.820 1.00 21.19 82 THR B C 1
ATOM 1569 O O . THR B 1 82 ? 61.307 27.570 25.504 1.00 23.04 82 THR B O 1
ATOM 1573 N N . VAL B 1 83 ? 59.805 29.318 25.327 1.00 15.52 83 VAL B N 1
ATOM 1574 C CA . VAL B 1 83 ? 59.618 29.311 26.800 1.00 17.68 83 VAL B CA 1
ATOM 1575 C C . VAL B 1 83 ? 58.296 28.813 27.276 1.00 20.08 83 VAL B C 1
ATOM 1576 O O . VAL B 1 83 ? 58.034 28.605 28.480 1.00 19.97 83 VAL B O 1
ATOM 1580 N N . TRP B 1 84 ? 57.364 28.522 26.321 1.00 17.07 84 TRP B N 1
ATOM 1581 C CA . TRP B 1 84 ? 56.140 27.848 26.704 1.00 15.76 84 TRP B CA 1
ATOM 1582 C C . TRP B 1 84 ? 55.453 27.189 25.483 1.00 16.03 84 TRP B C 1
ATOM 1583 O O . TRP B 1 84 ? 55.725 27.668 24.337 1.00 18.06 84 TRP B O 1
ATOM 1594 N N . GLN B 1 85 ? 54.864 26.063 25.723 1.00 14.72 85 GLN B N 1
ATOM 1595 C CA . GLN B 1 85 ? 54.151 25.371 24.662 1.00 17.22 85 GLN B CA 1
ATOM 1596 C C . GLN B 1 85 ? 52.806 24.888 25.230 1.00 17.82 85 GLN B C 1
ATOM 1597 O O . GLN B 1 85 ? 52.776 24.347 26.341 1.00 18.87 85 GLN B O 1
ATOM 1603 N N . SER B 1 86 ? 51.772 24.892 24.377 1.00 14.70 86 SER B N 1
ATOM 1604 C CA . SER B 1 86 ? 50.536 24.181 24.788 1.00 16.04 86 SER B CA 1
ATOM 1605 C C . SER B 1 86 ? 50.797 22.710 24.743 1.00 14.72 86 SER B C 1
ATOM 1606 O O . SER B 1 86 ? 51.706 22.164 24.082 1.00 19.81 86 SER B O 1
ATOM 1609 N N . PRO B 1 87 ? 50.072 21.895 25.521 1.00 16.99 87 PRO B N 1
ATOM 1610 C CA . PRO B 1 87 ? 50.519 20.585 25.850 1.00 19.66 87 PRO B CA 1
ATOM 1611 C C . PRO B 1 87 ? 50.099 19.485 24.952 1.00 22.00 87 PRO B C 1
ATOM 1612 O O . PRO B 1 87 ? 50.476 18.310 25.179 1.00 26.99 87 PRO B O 1
ATOM 1616 N N . VAL B 1 88 ? 49.224 19.762 23.970 1.00 19.67 88 VAL B N 1
ATOM 1617 C CA . VAL B 1 88 ? 48.752 18.707 23.065 1.00 22.68 88 VAL B CA 1
ATOM 1618 C C . VAL B 1 88 ? 49.063 19.062 21.613 1.00 20.67 88 VAL B C 1
ATOM 1619 O O . VAL B 1 88 ? 48.963 20.200 21.193 1.00 22.22 88 VAL B O 1
ATOM 1623 N N . ALA B 1 89 ? 49.544 18.100 20.862 1.00 19.51 89 ALA B N 1
ATOM 1624 C CA . ALA B 1 89 ? 49.936 18.326 19.453 1.00 20.77 89 ALA B CA 1
ATOM 1625 C C . ALA B 1 89 ? 48.953 17.502 18.630 1.00 22.54 89 ALA B C 1
ATOM 1626 O O . ALA B 1 89 ? 48.419 16.433 19.027 1.00 24.74 89 ALA B O 1
ATOM 1628 N N . GLY B 1 90 ? 48.630 17.914 17.429 1.00 18.00 90 GLY B N 1
ATOM 1629 C CA . GLY B 1 90 ? 47.851 17.211 16.459 1.00 19.88 90 GLY B CA 1
ATOM 1630 C C . GLY B 1 90 ? 48.688 16.779 15.210 1.00 19.83 90 GLY B C 1
ATOM 1631 O O . GLY B 1 90 ? 49.870 17.064 15.171 1.00 22.74 90 GLY B O 1
ATOM 1632 N N . LYS B 1 91 ? 47.997 16.256 14.231 1.00 21.98 91 LYS B N 1
ATOM 1633 C CA . LYS B 1 91 ? 48.718 15.973 12.972 1.00 21.78 91 LYS B CA 1
ATOM 1634 C C . LYS B 1 91 ? 49.056 17.302 12.325 1.00 22.72 91 LYS B C 1
ATOM 1635 O O . LYS B 1 91 ? 48.307 18.282 12.437 1.00 20.78 91 LYS B O 1
ATOM 1641 N N . ALA B 1 92 ? 50.173 17.256 11.564 1.00 18.86 92 ALA B N 1
ATOM 1642 C CA . ALA B 1 92 ? 50.509 18.469 10.873 1.00 17.52 92 ALA B CA 1
ATOM 1643 C C . ALA B 1 92 ? 49.471 18.813 9.840 1.00 15.25 92 ALA B C 1
ATOM 1644 O O . ALA B 1 92 ? 49.000 18.002 9.043 1.00 19.86 92 ALA B O 1
ATOM 1646 N N . GLY B 1 93 ? 49.146 20.163 9.763 1.00 15.38 93 GLY B N 1
ATOM 1647 C CA . GLY B 1 93 ? 48.079 20.557 8.835 1.00 12.42 93 GLY B CA 1
ATOM 1648 C C . GLY B 1 93 ? 47.888 22.086 8.890 1.00 15.86 93 GLY B C 1
ATOM 1649 O O . GLY B 1 93 ? 48.836 22.824 9.073 1.00 18.37 93 GLY B O 1
ATOM 1650 N N . HIS B 1 94 ? 46.556 22.419 9.095 1.00 13.42 94 HIS B N 1
ATOM 1651 C CA . HIS B 1 94 ? 46.277 23.837 9.279 1.00 12.54 94 HIS B CA 1
ATOM 1652 C C . HIS B 1 94 ? 45.351 23.945 10.515 1.00 11.92 94 HIS B C 1
ATOM 1653 O O . HIS B 1 94 ? 44.501 23.087 10.609 1.00 13.89 94 HIS B O 1
ATOM 1660 N N . TYR B 1 95 ? 45.669 24.931 11.323 1.00 10.99 95 TYR B N 1
ATOM 1661 C CA . TYR B 1 95 ? 44.855 25.057 12.575 1.00 10.29 95 TYR B CA 1
ATOM 1662 C C . TYR B 1 95 ? 44.597 26.540 12.647 1.00 12.06 95 TYR B C 1
ATOM 1663 O O . TYR B 1 95 ? 45.162 27.457 12.061 1.00 13.75 95 TYR B O 1
ATOM 1672 N N . VAL B 1 96 ? 43.533 26.822 13.519 1.00 9.82 96 VAL B N 1
ATOM 1673 C CA . VAL B 1 96 ? 43.330 28.183 13.917 1.00 9.78 96 VAL B CA 1
ATOM 1674 C C . VAL B 1 96 ? 43.153 28.323 15.491 1.00 11.56 96 VAL B C 1
ATOM 1675 O O . VAL B 1 96 ? 42.659 27.352 16.059 1.00 13.76 96 VAL B O 1
ATOM 1679 N N . LEU B 1 97 ? 43.571 29.458 16.010 1.00 12.52 97 LEU B N 1
ATOM 1680 C CA . LEU B 1 97 ? 43.245 29.694 17.433 1.00 12.48 97 LEU B CA 1
ATOM 1681 C C . LEU B 1 97 ? 42.212 30.771 17.421 1.00 10.56 97 LEU B C 1
ATOM 1682 O O . LEU B 1 97 ? 42.407 31.826 16.751 1.00 10.29 97 LEU B O 1
ATOM 1687 N N . VAL B 1 98 ? 41.142 30.634 18.228 1.00 9.96 98 VAL B N 1
ATOM 1688 C CA . VAL B 1 98 ? 40.076 31.659 18.186 1.00 9.79 98 VAL B CA 1
ATOM 1689 C C . VAL B 1 98 ? 39.807 32.222 19.612 1.00 11.69 98 VAL B C 1
ATOM 1690 O O . VAL B 1 98 ? 39.673 31.326 20.457 1.00 12.38 98 VAL B O 1
ATOM 1694 N N . LEU B 1 99 ? 39.735 33.478 19.750 1.00 10.05 99 LEU B N 1
ATOM 1695 C CA . LEU B 1 99 ? 39.261 34.080 21.069 1.00 10.80 99 LEU B CA 1
ATOM 1696 C C . LEU B 1 99 ? 37.762 34.204 20.776 1.00 10.71 99 LEU B C 1
ATOM 1697 O O . LEU B 1 99 ? 37.261 34.875 19.862 1.00 13.56 99 LEU B O 1
ATOM 1702 N N . GLN B 1 100 ? 37.017 33.499 21.662 1.00 11.38 100 GLN B N 1
ATOM 1703 C CA . GLN B 1 100 ? 35.543 33.302 21.366 1.00 11.54 100 GLN B CA 1
ATOM 1704 C C . GLN B 1 100 ? 34.671 34.154 22.279 1.00 13.52 100 GLN B C 1
ATOM 1705 O O . GLN B 1 100 ? 35.076 34.645 23.298 1.00 13.68 100 GLN B O 1
ATOM 1711 N N . PRO B 1 101 ? 33.433 34.426 21.828 1.00 13.34 101 PRO B N 1
ATOM 1712 C CA . PRO B 1 101 ? 32.470 35.227 22.612 1.00 13.65 101 PRO B CA 1
ATOM 1713 C C . PRO B 1 101 ? 32.218 34.592 23.928 1.00 14.79 101 PRO B C 1
ATOM 1714 O O . PRO B 1 101 ? 31.869 35.410 24.843 1.00 15.75 101 PRO B O 1
ATOM 1718 N N . ASP B 1 102 ? 32.355 33.316 24.126 1.00 14.79 102 ASP B N 1
ATOM 1719 C CA . ASP B 1 102 ? 32.155 32.758 25.448 1.00 14.66 102 ASP B CA 1
ATOM 1720 C C . ASP B 1 102 ? 33.370 32.899 26.379 1.00 15.73 102 ASP B C 1
ATOM 1721 O O . ASP B 1 102 ? 33.343 32.242 27.444 1.00 16.59 102 ASP B O 1
ATOM 1726 N N . ARG B 1 103 ? 34.390 33.539 25.903 1.00 11.92 103 ARG B N 1
ATOM 1727 C CA . ARG B 1 103 ? 35.602 33.842 26.733 1.00 14.71 103 ARG B CA 1
ATOM 1728 C C . ARG B 1 103 ? 36.557 32.680 26.694 1.00 14.74 103 ARG B C 1
ATOM 1729 O O . ARG B 1 103 ? 37.643 32.870 27.277 1.00 17.30 103 ARG B O 1
ATOM 1737 N N . ASN B 1 104 ? 36.346 31.566 26.030 1.00 12.93 104 ASN B N 1
ATOM 1738 C CA . ASN B 1 104 ? 37.304 30.495 25.849 1.00 12.43 104 ASN B CA 1
ATOM 1739 C C . ASN B 1 104 ? 38.261 30.857 24.680 1.00 12.98 104 ASN B C 1
ATOM 1740 O O . ASN B 1 104 ? 37.790 31.599 23.775 1.00 14.15 104 ASN B O 1
ATOM 1745 N N . VAL B 1 105 ? 39.501 30.396 24.845 1.00 12.39 105 VAL B N 1
ATOM 1746 C CA . VAL B 1 105 ? 40.480 30.562 23.689 1.00 11.84 105 VAL B CA 1
ATOM 1747 C C . VAL B 1 105 ? 40.689 29.165 23.248 1.00 12.66 105 VAL B C 1
ATOM 1748 O O . VAL B 1 105 ? 41.125 28.294 24.058 1.00 13.01 105 VAL B O 1
ATOM 1752 N N . VAL B 1 106 ? 40.423 28.828 21.954 1.00 10.92 106 VAL B N 1
ATOM 1753 C CA . VAL B 1 106 ? 40.404 27.397 21.551 1.00 10.08 106 VAL B CA 1
ATOM 1754 C C . VAL B 1 106 ? 41.194 27.216 20.245 1.00 11.88 106 VAL B C 1
ATOM 1755 O O . VAL B 1 106 ? 41.140 28.107 19.415 1.00 12.43 106 VAL B O 1
ATOM 1759 N N . ILE B 1 107 ? 41.987 26.126 20.213 1.00 10.38 107 ILE B N 1
ATOM 1760 C CA . ILE B 1 107 ? 42.651 25.853 18.904 1.00 11.52 107 ILE B CA 1
ATOM 1761 C C . ILE B 1 107 ? 41.850 24.728 18.255 1.00 12.79 107 ILE B C 1
ATOM 1762 O O . ILE B 1 107 ? 41.613 23.707 18.859 1.00 14.42 107 ILE B O 1
ATOM 1767 N N . TYR B 1 108 ? 41.457 24.983 16.985 1.00 12.34 108 TYR B N 1
ATOM 1768 C CA . TYR B 1 108 ? 40.731 23.992 16.261 1.00 12.22 108 TYR B CA 1
ATOM 1769 C C . TYR B 1 108 ? 41.612 23.529 15.016 1.00 12.72 108 TYR B C 1
ATOM 1770 O O . TYR B 1 108 ? 42.231 24.346 14.381 1.00 14.33 108 TYR B O 1
ATOM 1779 N N . GLY B 1 109 ? 41.455 22.233 14.777 1.00 13.00 109 GLY B N 1
ATOM 1780 C CA . GLY B 1 109 ? 42.006 21.814 13.438 1.00 14.23 109 GLY B CA 1
ATOM 1781 C C . GLY B 1 109 ? 42.101 20.317 13.619 1.00 15.79 109 GLY B C 1
ATOM 1782 O O . GLY B 1 109 ? 41.876 19.644 14.615 1.00 17.07 109 GLY B O 1
ATOM 1783 N N . ASP B 1 110 ? 42.712 19.575 12.615 1.00 14.70 110 ASP B N 1
ATOM 1784 C CA . ASP B 1 110 ? 43.065 20.174 11.339 1.00 15.87 110 ASP B CA 1
ATOM 1785 C C . ASP B 1 110 ? 41.836 20.457 10.530 1.00 19.09 110 ASP B C 1
ATOM 1786 O O . ASP B 1 110 ? 40.650 20.312 10.889 1.00 18.44 110 ASP B O 1
ATOM 1791 N N . ALA B 1 111 ? 42.092 21.075 9.397 1.00 14.75 111 ALA B N 1
ATOM 1792 C CA . ALA B 1 111 ? 41.023 21.485 8.478 1.00 17.09 111 ALA B CA 1
ATOM 1793 C C . ALA B 1 111 ? 40.261 20.286 8.008 1.00 18.08 111 ALA B C 1
ATOM 1794 O O . ALA B 1 111 ? 40.827 19.278 7.516 1.00 20.14 111 ALA B O 1
ATOM 1796 N N . LEU B 1 112 ? 38.905 20.290 7.988 1.00 13.96 112 LEU B N 1
ATOM 1797 C CA . LEU B 1 112 ? 38.113 19.138 7.614 1.00 13.98 112 LEU B CA 1
ATOM 1798 C C . LEU B 1 112 ? 37.687 19.256 6.155 1.00 17.67 112 LEU B C 1
ATOM 1799 O O . LEU B 1 112 ? 37.679 18.248 5.429 1.00 20.09 112 LEU B O 1
ATOM 1804 N N . TRP B 1 113 ? 37.366 20.463 5.743 1.00 15.16 113 TRP B N 1
ATOM 1805 C CA . TRP B 1 113 ? 36.799 20.649 4.370 1.00 14.55 113 TRP B CA 1
ATOM 1806 C C . TRP B 1 113 ? 36.979 22.069 4.077 1.00 16.68 113 TRP B C 1
ATOM 1807 O O . TRP B 1 113 ? 36.986 23.004 4.938 1.00 16.19 113 TRP B O 1
ATOM 1818 N N . ALA B 1 114 ? 37.106 22.440 2.775 1.00 15.46 114 ALA B N 1
ATOM 1819 C CA . ALA B 1 114 ? 37.158 23.788 2.324 1.00 14.69 114 ALA B CA 1
ATOM 1820 C C . ALA B 1 114 ? 36.539 24.027 0.951 1.00 14.89 114 ALA B C 1
ATOM 1821 O O . ALA B 1 114 ? 36.388 22.995 0.272 1.00 16.43 114 ALA B O 1
ATOM 1823 N N . THR B 1 115 ? 36.153 25.245 0.700 1.00 16.35 115 THR B N 1
ATOM 1824 C CA . THR B 1 115 ? 35.622 25.550 -0.681 1.00 16.73 115 THR B CA 1
ATOM 1825 C C . THR B 1 115 ? 36.733 25.458 -1.736 1.00 20.03 115 THR B C 1
ATOM 1826 O O . THR B 1 115 ? 36.273 25.382 -2.935 1.00 21.98 115 THR B O 1
ATOM 1830 N N . GLN B 1 116 ? 37.945 25.638 -1.347 1.00 17.67 116 GLN B N 1
ATOM 1831 C CA . GLN B 1 116 ? 39.106 25.653 -2.256 1.00 18.23 116 GLN B CA 1
ATOM 1832 C C . GLN B 1 116 ? 39.005 26.817 -3.185 1.00 22.85 116 GLN B C 1
ATOM 1833 O O . GLN B 1 116 ? 39.130 26.663 -4.434 1.00 25.73 116 GLN B O 1
ATOM 1839 N N . THR B 1 117 ? 38.868 28.025 -2.692 1.00 18.40 117 THR B N 1
ATOM 1840 C CA . THR B 1 117 ? 38.625 29.245 -3.461 1.00 18.09 117 THR B CA 1
ATOM 1841 C C . THR B 1 117 ? 39.759 30.241 -3.212 1.00 19.42 117 THR B C 1
ATOM 1842 O O . THR B 1 117 ? 39.495 31.436 -3.342 1.00 21.02 117 THR B O 1
ATOM 1846 N N . VAL B 1 118 ? 40.923 29.723 -2.873 1.00 23.51 118 VAL B N 1
ATOM 1847 C CA . VAL B 1 118 ? 42.079 30.604 -2.629 1.00 27.06 118 VAL B CA 1
ATOM 1848 C C . VAL B 1 118 ? 42.350 31.534 -3.813 1.00 34.43 118 VAL B C 1
ATOM 1849 O O . VAL B 1 118 ? 42.315 31.055 -4.933 1.00 29.65 118 VAL B O 1
ATOM 1853 N N . ARG B 1 119 ? 42.440 32.827 -3.602 1.00 38.80 119 ARG B N 1
ATOM 1854 C CA . ARG B 1 119 ? 43.175 33.726 -4.459 1.00 48.55 119 ARG B CA 1
ATOM 1855 C C . ARG B 1 119 ? 42.684 35.152 -4.372 1.00 51.49 119 ARG B C 1
ATOM 1856 O O . ARG B 1 119 ? 42.743 35.718 -3.266 1.00 54.87 119 ARG B O 1
#

Foldseek 3Di:
DFKAKADDPAPDDDFKAWAPRWHWDDQPPWIWTQGCHQQRKGFTDGHNRTDDIQPCGNVAGRWMWGQHQQRKIFIAHPVRRTRGIDDDGHDGAMKMWGCDSVRDIDIDDDDDDDPPDGD/DWKAKADDDAPDDDQKQKAPRWHWDDAVPWIWIQGCHQQRKGFTDTVNRTDDIQPCGNVAGGWMWGQHQQGKIFIAHPVGHTDDIDDDGHPGAMWMWGCDNVRDTDIDDDDDDDPPPGD

Sequence (238 aa):
NNIIFSKQPDDNHPQILHATESLEILFGTHVYRFIMQTDCNLVLYDNNNPIWATNTGGLGNGCRAVLQPDGVLVVITNENVTVWQSPVAGKAGHYVLVLQPDRNVVIYGDALWATQTVRNNIIFSKQPDDNHPQILHATESLEILFGTHVYRFIMQTDCNLVLYDNNNPIWATNTGGLGNGCRAVLQPDGVLVVITNENVTVWQSPVAGKAGHYVLVLQPDRNVVIYGDALWATQTVR